Protein AF-0000000080303730 (afdb_homodimer)

Organism: Piscinibacter sakaiensis (NCBI:txid1547922)

Solvent-accessible surface area (backbone atoms only — not comparable to full-atom values): 15682 Å² total; per-residue (Å²): 135,82,79,74,78,81,82,79,74,80,76,79,75,76,76,70,64,60,59,59,53,52,52,54,51,50,54,57,54,54,52,64,71,67,44,76,65,57,70,67,55,46,52,45,51,52,55,54,58,67,40,64,78,76,51,72,63,52,58,63,70,64,50,48,56,51,47,53,50,26,28,59,61,44,78,75,43,74,42,80,46,74,56,97,90,33,57,25,34,44,31,35,33,36,34,85,88,67,53,56,33,42,39,30,25,34,27,60,80,58,36,33,36,32,42,35,30,76,46,49,61,65,51,36,49,59,60,45,60,50,72,73,75,76,132,134,82,80,75,78,83,81,78,75,81,77,79,75,77,78,70,62,61,62,59,53,51,51,54,52,50,54,57,53,54,51,62,71,68,44,75,65,56,69,67,55,47,53,44,51,50,56,55,57,69,41,66,79,75,51,73,62,51,60,64,71,62,50,47,56,52,46,54,51,27,29,58,61,44,78,74,43,75,42,80,46,74,56,96,90,34,56,26,34,44,30,36,33,36,32,85,89,68,52,57,32,41,39,32,25,34,27,59,81,58,38,33,38,34,42,35,29,76,44,50,61,66,52,37,46,58,62,46,60,47,74,72,77,77,133

Sequence (270 aa):
MAARPPARRPAHGGATPALALALAALLALAAALFGGRPAEARDRAAHERAWAGRGALRPLAELLAVLERALPGRMIEADLDEEDGRPVYEIDWLLPDGRKLEVTLDARSGAWLKLEGPRLETAFRGSAPGGGGRPMAARPPARRPAHGGATPALALALAALLALAAALFGGRPAEARDRAAHERAWAGRGALRPLAELLAVLERALPGRMIEADLDEEDGRPVYEIDWLLPDGRKLEVTLDARSGAWLKLEGPRLETAFRGSAPGGGGRP

InterPro domains:
  IPR025711 PepSY domain [PF03413] (60-114)

pLDDT: mean 75.77, std 21.57, range [25.34, 98.75]

Nearest PDB structures (foldseek):
  2gu3-assembly1_A  TM=8.174E-01  e=7.313E-03  Bacillus subtilis subsp. subtilis str. 168
  3nqz-assembly1_A  TM=6.038E-01  e=2.057E-01  Pseudoalteromonas sp. SM9913
  3nqy-assembly1_A  TM=5.918E-01  e=2.888E-01  Pseudoalteromonas sp. SM9913
  6xn0-assembly2_B  TM=6.143E-01  e=3.105E+00  Xanthomonas citri pv. citri str. 306
  2gu3-assembly1_A  TM=8.178E-01  e=7.055E-03  Bacillus subtilis subsp. subtilis str. 168

Secondary structure (DSSP, 8-state):
---PPP----------THHHHHHHHHHHHHHHHSS---HHHHHHHHHHHHHTTSSPPPPHHHHHHHHHHHSSSEEEEEEEEEETTEEEEEEEEE-TTS-EEEEEEETTT--EEEEESTTGGG-SSS--TT-----/---PPP----------THHHHHHHHHHHHHHHHSS---HHHHHHHHHHHHTTTSSPPPPHHHHHHHHHHHSSSEEEEEEEEEETTEEEEEEEEE-TTS-EEEEEEETTT--EEEEESTTGGGSSSS--TT-----

Radius of gyration: 39.59 Å; Cα contacts (8 Å, |Δi|>4): 352; chains: 2; bounding box: 55×170×116 Å

Structure (mmCIF, N/CA/C/O backbone):
data_AF-0000000080303730-model_v1
#
loop_
_entity.id
_entity.type
_entity.pdbx_description
1 polymer 'Putative membrane protein'
#
loop_
_atom_site.group_PDB
_atom_site.id
_atom_site.type_symbol
_atom_site.label_atom_id
_atom_site.label_alt_id
_atom_site.label_comp_id
_atom_site.label_asym_id
_atom_site.label_entity_id
_atom_site.label_seq_id
_atom_site.pdbx_PDB_ins_code
_atom_site.Cartn_x
_atom_site.Cartn_y
_atom_site.Cartn_z
_atom_site.occupancy
_atom_site.B_iso_or_equiv
_atom_site.auth_seq_id
_atom_site.auth_comp_id
_atom_site.auth_asym_id
_atom_site.auth_atom_id
_atom_site.pdbx_PDB_model_num
ATOM 1 N N . MET A 1 1 ? -23.375 -64.125 -88.875 1 39.97 1 MET A N 1
ATOM 2 C CA . MET A 1 1 ? -22.375 -63.25 -88.25 1 39.97 1 MET A CA 1
ATOM 3 C C . MET A 1 1 ? -22.938 -62.531 -87.062 1 39.97 1 MET A C 1
ATOM 5 O O . MET A 1 1 ? -23.922 -61.781 -87.125 1 39.97 1 MET A O 1
ATOM 9 N N . ALA A 1 2 ? -22.891 -63.188 -85.875 1 49.44 2 ALA A N 1
ATOM 10 C CA . ALA A 1 2 ? -23.562 -62.938 -84.625 1 49.44 2 ALA A CA 1
ATOM 11 C C . ALA A 1 2 ? -23.016 -61.688 -83.938 1 49.44 2 ALA A C 1
ATOM 13 O O . ALA A 1 2 ? -21.797 -61.5 -83.812 1 49.44 2 ALA A O 1
ATOM 14 N N . ALA A 1 3 ? -23.625 -60.531 -84.062 1 53.25 3 ALA A N 1
ATOM 15 C CA . ALA A 1 3 ? -23.297 -59.188 -83.625 1 53.25 3 ALA A CA 1
ATOM 16 C C . ALA A 1 3 ? -23.078 -59.188 -82.125 1 53.25 3 ALA A C 1
ATOM 18 O O . ALA A 1 3 ? -23.891 -59.719 -81.375 1 53.25 3 ALA A O 1
ATOM 19 N N . ARG A 1 4 ? -21.781 -59.25 -81.688 1 56.16 4 ARG A N 1
ATOM 20 C CA . ARG A 1 4 ? -21.406 -59.312 -80.312 1 56.16 4 ARG A CA 1
ATOM 21 C C . ARG A 1 4 ? -21.906 -58.094 -79.5 1 56.16 4 ARG A C 1
ATOM 23 O O . ARG A 1 4 ? -21.812 -56.969 -80 1 56.16 4 ARG A O 1
ATOM 30 N N . PRO A 1 5 ? -22.75 -58.219 -78.438 1 58.09 5 PRO A N 1
ATOM 31 C CA . PRO A 1 5 ? -23.406 -57.094 -77.75 1 58.09 5 PRO A CA 1
ATOM 32 C C . PRO A 1 5 ? -22.406 -56.156 -77.125 1 58.09 5 PRO A C 1
ATOM 34 O O . PRO A 1 5 ? -21.297 -56.562 -76.75 1 58.09 5 PRO A O 1
ATOM 37 N N . PRO A 1 6 ? -22.469 -54.844 -77.312 1 53.94 6 PRO A N 1
ATOM 38 C CA . PRO A 1 6 ? -21.484 -53.875 -76.812 1 53.94 6 PRO A CA 1
ATOM 39 C C . PRO A 1 6 ? -21.344 -53.875 -75.312 1 53.94 6 PRO A C 1
ATOM 41 O O . PRO A 1 6 ? -22.281 -54.25 -74.562 1 53.94 6 PRO A O 1
ATOM 44 N N . ALA A 1 7 ? -20.141 -53.969 -74.75 1 52.56 7 ALA A N 1
ATOM 45 C CA . ALA A 1 7 ? -19.688 -54.062 -73.312 1 52.56 7 ALA A CA 1
ATOM 46 C C . ALA A 1 7 ? -20.094 -52.812 -72.562 1 52.56 7 ALA A C 1
ATOM 48 O O . ALA A 1 7 ? -19.969 -51.688 -73.062 1 52.56 7 ALA A O 1
ATOM 49 N N . ARG A 1 8 ? -21.094 -52.906 -71.688 1 48.34 8 ARG A N 1
ATOM 50 C CA . ARG A 1 8 ? -21.672 -51.844 -70.875 1 48.34 8 ARG A CA 1
ATOM 51 C C . ARG A 1 8 ? -20.609 -51.219 -70 1 48.34 8 ARG A C 1
ATOM 53 O O . ARG A 1 8 ? -19.797 -51.906 -69.375 1 48.34 8 ARG A O 1
ATOM 60 N N . ARG A 1 9 ? -20.188 -50.031 -70.312 1 50.12 9 ARG A N 1
ATOM 61 C CA . ARG A 1 9 ? -19.156 -49.281 -69.625 1 50.12 9 ARG A CA 1
ATOM 62 C C . ARG A 1 9 ? -19.547 -49.094 -68.125 1 50.12 9 ARG A C 1
ATOM 64 O O . ARG A 1 9 ? -20.688 -48.75 -67.812 1 50.12 9 ARG A O 1
ATOM 71 N N . PRO A 1 10 ? -18.719 -49.625 -67.188 1 50.03 10 PRO A N 1
ATOM 72 C CA . PRO A 1 10 ? -19.047 -49.5 -65.812 1 50.03 10 PRO A CA 1
ATOM 73 C C . PRO A 1 10 ? -19.188 -48.062 -65.312 1 50.03 10 PRO A C 1
ATOM 75 O O . PRO A 1 10 ? -18.609 -47.156 -65.938 1 50.03 10 PRO A O 1
ATOM 78 N N . ALA A 1 11 ? -20.375 -47.656 -64.812 1 46.53 11 ALA A N 1
ATOM 79 C CA . ALA A 1 11 ? -20.766 -46.375 -64.25 1 46.53 11 ALA A CA 1
ATOM 80 C C . ALA A 1 11 ? -19.859 -45.969 -63.094 1 46.53 11 ALA A C 1
ATOM 82 O O . ALA A 1 11 ? -19.516 -46.781 -62.25 1 46.53 11 ALA A O 1
ATOM 83 N N . HIS A 1 12 ? -18.906 -45.125 -63.375 1 46.91 12 HIS A N 1
ATOM 84 C CA . HIS A 1 12 ? -18.016 -44.531 -62.375 1 46.91 12 HIS A CA 1
ATOM 85 C C . HIS A 1 12 ? -18.797 -43.969 -61.219 1 46.91 12 HIS A C 1
ATOM 87 O O . HIS A 1 12 ? -19.812 -43.281 -61.406 1 46.91 12 HIS A O 1
ATOM 93 N N . GLY A 1 13 ? -18.953 -44.656 -60.094 1 39.41 13 GLY A N 1
ATOM 94 C CA . GLY A 1 13 ? -19.578 -44.281 -58.844 1 39.41 13 GLY A CA 1
ATOM 95 C C . GLY A 1 13 ? -19.078 -42.938 -58.312 1 39.41 13 GLY A C 1
ATOM 96 O O . GLY A 1 13 ? -17.906 -42.594 -58.5 1 39.41 13 GLY A O 1
ATOM 97 N N . GLY A 1 14 ? -19.875 -41.938 -58.406 1 42.66 14 GLY A N 1
ATOM 98 C CA . GLY A 1 14 ? -19.688 -40.594 -57.906 1 42.66 14 GLY A CA 1
ATOM 99 C C . GLY A 1 14 ? -19.219 -40.531 -56.469 1 42.66 14 GLY A C 1
ATOM 100 O O . GLY A 1 14 ? -19.719 -41.281 -55.625 1 42.66 14 GLY A O 1
ATOM 101 N N . ALA A 1 15 ? -17.875 -40.469 -56.281 1 52.56 15 ALA A N 1
ATOM 102 C CA . ALA A 1 15 ? -17.25 -40.281 -55 1 52.56 15 ALA A CA 1
ATOM 103 C C . ALA A 1 15 ? -18.016 -39.25 -54.156 1 52.56 15 ALA A C 1
ATOM 105 O O . ALA A 1 15 ? -18.5 -38.281 -54.688 1 52.56 15 ALA A O 1
ATOM 106 N N . THR A 1 16 ? -18.703 -39.688 -53.031 1 5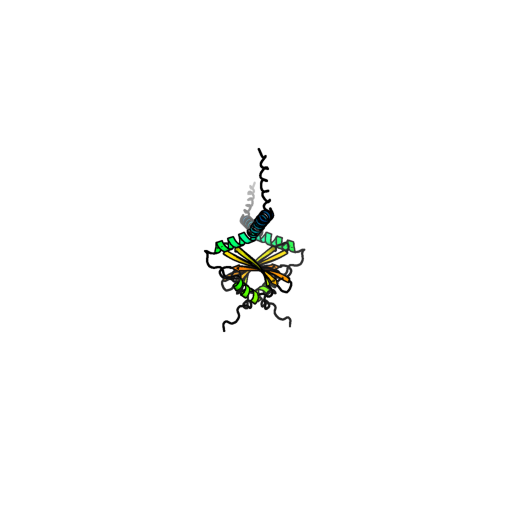5.88 16 THR A N 1
ATOM 107 C CA . THR A 1 16 ? -19.5 -38.938 -52.062 1 55.88 16 THR A CA 1
ATOM 108 C C . THR A 1 16 ? -18.734 -37.719 -51.531 1 55.88 16 THR A C 1
ATOM 110 O O . THR A 1 16 ? -17.578 -37.844 -51.094 1 55.88 16 THR A O 1
ATOM 113 N N . PRO A 1 17 ? -19.047 -36.531 -52.062 1 64.69 17 PRO A N 1
ATOM 114 C CA . PRO A 1 17 ? -18.516 -35.25 -51.625 1 64.69 17 PRO A CA 1
ATOM 115 C C . PRO A 1 17 ? -18.594 -35.062 -50.094 1 64.69 17 PRO A C 1
ATOM 117 O O . PRO A 1 17 ? -18.094 -34.094 -49.562 1 64.69 17 PRO A O 1
ATOM 120 N N . ALA A 1 18 ? -19.078 -36.156 -49.469 1 64.88 18 ALA A N 1
ATOM 121 C CA . ALA A 1 18 ? -19.266 -35.969 -48.031 1 64.88 18 ALA A CA 1
ATOM 122 C C . ALA A 1 18 ? -17.922 -35.969 -47.281 1 64.88 18 ALA A C 1
ATOM 124 O O . ALA A 1 18 ? -17.734 -35.219 -46.312 1 64.88 18 ALA A O 1
ATOM 125 N N . LEU A 1 19 ? -16.969 -36.719 -47.906 1 62.56 19 LEU A N 1
ATOM 126 C CA . LEU A 1 19 ? -15.68 -36.781 -47.219 1 62.56 19 LEU A CA 1
ATOM 127 C C . LEU A 1 19 ? -14.906 -35.469 -47.406 1 62.56 19 LEU A C 1
ATOM 129 O O . LEU A 1 19 ? -14.234 -35 -46.469 1 62.56 19 LEU A O 1
ATOM 133 N N . ALA A 1 20 ? -15.156 -34.812 -48.625 1 63.47 20 ALA A N 1
ATOM 134 C CA . ALA A 1 20 ? -14.461 -33.562 -48.844 1 63.47 20 ALA A CA 1
ATOM 135 C C . ALA A 1 20 ? -15.023 -32.438 -47.969 1 63.47 20 ALA A C 1
ATOM 137 O O . ALA A 1 20 ? -14.273 -31.609 -47.469 1 63.47 20 ALA A O 1
ATOM 138 N N . LEU A 1 21 ? -16.312 -32.531 -47.625 1 62.44 21 LEU A N 1
ATOM 139 C CA . LEU A 1 21 ? -16.938 -31.516 -46.781 1 62.44 21 LEU A CA 1
ATOM 140 C C . LEU A 1 21 ? -16.547 -31.719 -45.312 1 62.44 21 LEU A C 1
ATOM 142 O O . LEU A 1 21 ? -16.359 -30.75 -44.562 1 62.44 21 LEU A O 1
ATOM 146 N N . ALA A 1 22 ? -16.297 -33.031 -45 1 64 22 ALA A N 1
ATOM 147 C CA . ALA A 1 22 ? -15.891 -33.312 -43.625 1 64 22 ALA A CA 1
ATOM 148 C C . ALA A 1 22 ? -14.445 -32.875 -43.375 1 64 22 ALA A C 1
ATOM 150 O O . ALA A 1 22 ? -14.125 -32.344 -42.312 1 64 22 ALA A O 1
ATOM 151 N N . LEU A 1 23 ? -13.617 -32.969 -44.438 1 62.72 23 LEU A N 1
ATOM 152 C CA . LEU A 1 23 ? -12.219 -32.562 -44.312 1 62.72 23 LEU A CA 1
ATOM 153 C C . LEU A 1 23 ? -12.078 -31.047 -44.281 1 62.72 23 LEU A C 1
ATOM 155 O O . LEU A 1 23 ? -11.258 -30.5 -43.531 1 62.72 23 LEU A O 1
ATOM 159 N N . ALA A 1 24 ? -12.953 -30.344 -45.031 1 62.47 24 ALA A N 1
ATOM 160 C CA . ALA A 1 24 ? -12.922 -28.891 -45 1 62.47 24 ALA A CA 1
ATOM 161 C C . ALA A 1 24 ? -13.422 -28.344 -43.688 1 62.47 24 ALA A C 1
ATOM 163 O O . ALA A 1 24 ? -12.914 -27.328 -43.188 1 62.47 24 ALA A O 1
ATOM 164 N N . ALA A 1 25 ? -14.336 -29.047 -43.031 1 63.69 25 ALA A N 1
ATOM 165 C CA . ALA A 1 25 ? -14.852 -28.625 -41.719 1 63.69 25 ALA A CA 1
ATOM 166 C C . ALA A 1 25 ? -13.828 -28.859 -40.625 1 63.69 25 ALA A C 1
ATOM 168 O O . ALA A 1 25 ? -13.719 -28.062 -39.688 1 63.69 25 ALA A O 1
ATOM 169 N N . LEU A 1 26 ? -13.008 -29.875 -40.781 1 62.12 26 LEU A N 1
ATOM 170 C CA . LEU A 1 26 ? -11.969 -30.156 -39.812 1 62.12 26 LEU A CA 1
ATOM 171 C C . LEU A 1 26 ? -10.836 -29.141 -39.906 1 62.12 26 LEU A C 1
ATOM 173 O O . LEU A 1 26 ? -10.273 -28.719 -38.875 1 62.12 26 LEU A O 1
ATOM 177 N N . LEU A 1 27 ? -10.555 -28.656 -41.125 1 59.38 27 LEU A N 1
ATOM 178 C CA . LEU A 1 27 ? -9.508 -27.641 -41.281 1 59.38 27 LEU A CA 1
ATOM 179 C C . LEU A 1 27 ? -9.969 -26.297 -40.75 1 59.38 27 LEU A C 1
ATOM 181 O O . LEU A 1 27 ? -9.172 -25.531 -40.188 1 59.38 27 LEU A O 1
ATOM 185 N N . ALA A 1 28 ? -11.234 -26 -40.844 1 59.03 28 ALA A N 1
ATOM 186 C CA . ALA A 1 28 ? -11.75 -24.75 -40.312 1 59.03 28 ALA A CA 1
ATOM 187 C C . ALA A 1 28 ? -11.789 -24.766 -38.781 1 59.03 28 ALA A C 1
ATOM 189 O O . ALA A 1 28 ? -11.547 -23.75 -38.125 1 59.03 28 ALA A O 1
ATOM 190 N N . LEU A 1 29 ? -11.992 -25.891 -38.125 1 57.94 29 LEU A N 1
ATOM 191 C CA . LEU A 1 29 ? -11.992 -26 -36.656 1 57.94 29 LEU A CA 1
ATOM 192 C C . LEU A 1 29 ? -10.57 -25.938 -36.125 1 57.94 29 LEU A C 1
ATOM 194 O O . LEU A 1 29 ? -10.336 -25.375 -35.062 1 57.94 29 LEU A O 1
ATOM 198 N N . ALA A 1 30 ? -9.578 -26.516 -36.812 1 54.75 30 ALA A N 1
ATOM 199 C CA . ALA A 1 30 ? -8.188 -26.453 -36.344 1 54.75 30 ALA A CA 1
ATOM 200 C C . ALA A 1 30 ? -7.664 -25.016 -36.438 1 54.75 30 ALA A C 1
ATOM 202 O O . ALA A 1 30 ? -6.859 -24.609 -35.594 1 54.75 30 ALA A O 1
ATOM 203 N N . ALA A 1 31 ? -8.086 -24.188 -37.312 1 53.09 31 ALA A N 1
ATOM 204 C CA . ALA A 1 31 ? -7.66 -22.797 -37.406 1 53.09 31 ALA A CA 1
ATOM 205 C C . ALA A 1 31 ? -8.227 -21.969 -36.25 1 53.09 31 ALA A C 1
ATOM 207 O O . ALA A 1 31 ? -7.602 -21.016 -35.781 1 53.09 31 ALA A O 1
ATOM 208 N N . ALA A 1 32 ? -9.414 -22.203 -35.781 1 51.22 32 ALA A N 1
ATOM 209 C CA . ALA A 1 32 ? -10 -21.5 -34.625 1 51.22 32 ALA A CA 1
ATOM 210 C C . ALA A 1 32 ? -9.266 -21.828 -33.344 1 51.22 32 ALA A C 1
ATOM 212 O O . ALA A 1 32 ? -9.18 -21 -32.438 1 51.22 32 ALA A O 1
ATOM 213 N N . LEU A 1 33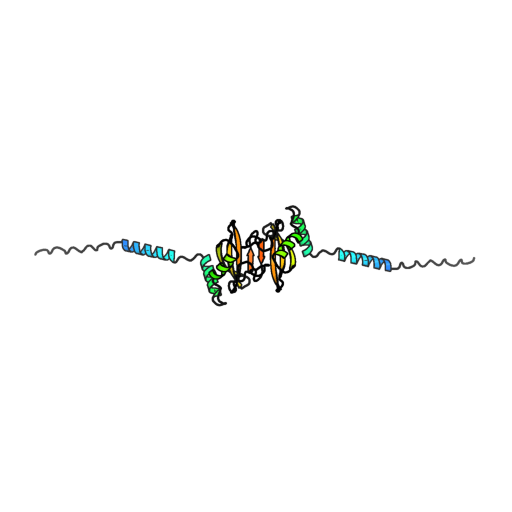 ? -8.734 -23 -33.156 1 52.22 33 LEU A N 1
ATOM 214 C CA . LEU A 1 33 ? -7.969 -23.406 -31.969 1 52.22 33 LEU A CA 1
ATOM 215 C C . LEU A 1 33 ? -6.559 -22.828 -32 1 52.22 33 LEU A C 1
ATOM 217 O O . LEU A 1 33 ? -5.953 -22.578 -30.969 1 52.22 33 LEU A O 1
ATOM 221 N N . PHE A 1 34 ? -5.945 -22.797 -33.094 1 50.41 34 PHE A N 1
ATOM 222 C CA . PHE A 1 34 ? -4.676 -22.109 -33.25 1 50.41 34 PHE A CA 1
ATOM 223 C C . PHE A 1 34 ? -4.891 -20.609 -33.375 1 50.41 34 PHE A C 1
ATOM 225 O O . PHE A 1 34 ? -3.977 -19.859 -33.75 1 50.41 34 PHE A O 1
ATOM 232 N N . GLY A 1 35 ? -6.102 -20.125 -33.344 1 49.62 35 GLY A N 1
ATOM 233 C CA . GLY A 1 35 ? -6.32 -18.688 -33.312 1 49.62 35 GLY A CA 1
ATOM 234 C C . GLY A 1 35 ? -5.504 -17.984 -32.25 1 49.62 35 GLY A C 1
ATOM 235 O O . GLY A 1 35 ? -5.121 -18.594 -31.25 1 49.62 35 GLY A O 1
ATOM 236 N N . GLY A 1 36 ? -4.883 -16.797 -32.531 1 52.53 36 GLY A N 1
ATOM 237 C CA . GLY A 1 36 ? -4.012 -15.891 -31.797 1 52.53 36 GLY A CA 1
ATOM 238 C C . GLY A 1 36 ? -4.43 -15.68 -30.359 1 52.53 36 GLY A C 1
ATOM 239 O O . GLY A 1 36 ? -5.578 -15.312 -30.094 1 52.53 36 GLY A O 1
ATOM 240 N N . ARG A 1 37 ? -3.871 -16.453 -29.406 1 56.78 37 ARG A N 1
ATOM 241 C CA . ARG A 1 37 ? -4.059 -16.016 -28.031 1 56.78 37 ARG A CA 1
ATOM 242 C C . ARG A 1 37 ? -4.312 -14.516 -27.953 1 56.78 37 ARG A C 1
ATOM 244 O O . ARG A 1 37 ? -3.707 -13.742 -28.703 1 56.78 37 ARG A O 1
ATOM 251 N N . PRO A 1 38 ? -5.352 -14.086 -27.219 1 62.09 38 PRO A N 1
ATOM 252 C CA . PRO A 1 38 ? -5.547 -12.633 -27.141 1 62.09 38 PRO A CA 1
ATOM 253 C C . PRO A 1 38 ? -4.262 -11.875 -26.828 1 62.09 38 PRO A C 1
ATOM 255 O O . PRO A 1 38 ? -3.371 -12.414 -26.172 1 62.09 38 PRO A O 1
ATOM 258 N N . ALA A 1 39 ? -3.98 -10.758 -27.547 1 62.28 39 ALA A N 1
ATOM 259 C CA . ALA A 1 39 ? -2.818 -9.875 -27.453 1 62.28 39 ALA A CA 1
ATOM 260 C C . ALA A 1 39 ? -2.381 -9.727 -26 1 62.28 39 ALA A C 1
ATOM 262 O O . ALA A 1 39 ? -1.184 -9.719 -25.703 1 62.28 39 ALA A O 1
ATOM 263 N N . GLU A 1 40 ? -3.379 -9.766 -25.125 1 63.75 40 GLU A N 1
ATOM 264 C CA . GLU A 1 40 ? -3.078 -9.625 -23.703 1 63.75 40 GLU A CA 1
ATOM 265 C C . GLU A 1 40 ? -2.357 -10.859 -23.172 1 63.75 40 GLU A C 1
ATOM 267 O O . GLU A 1 40 ? -1.424 -10.742 -22.375 1 63.75 40 GLU A O 1
ATOM 272 N N . ALA A 1 41 ? -2.77 -11.992 -23.562 1 63.66 41 ALA A N 1
ATOM 273 C CA . ALA A 1 41 ? -2.15 -13.242 -23.141 1 63.66 41 ALA A CA 1
ATOM 274 C C . ALA A 1 41 ? -0.748 -13.391 -23.719 1 63.66 41 ALA A C 1
ATOM 276 O O . ALA A 1 41 ? 0.171 -13.844 -23.031 1 63.66 41 ALA A O 1
ATOM 277 N N . ARG A 1 42 ? -0.612 -13 -24.984 1 61.88 42 ARG A N 1
ATOM 278 C CA . ARG A 1 42 ? 0.705 -13.055 -25.609 1 61.88 42 ARG A CA 1
ATOM 279 C C . ARG A 1 42 ? 1.678 -12.102 -24.922 1 61.88 42 ARG A C 1
ATOM 281 O O . ARG A 1 42 ? 2.848 -12.438 -24.734 1 61.88 42 ARG A O 1
ATOM 288 N N . ASP A 1 43 ? 1.165 -10.93 -24.688 1 63.44 43 ASP A N 1
ATOM 289 C CA . ASP A 1 43 ? 2.014 -9.961 -24 1 63.44 43 ASP A CA 1
ATOM 290 C C . ASP A 1 43 ? 2.412 -10.453 -22.609 1 63.44 43 ASP A C 1
ATOM 292 O O . ASP A 1 43 ? 3.553 -10.273 -22.188 1 63.44 43 ASP A O 1
ATOM 296 N N . ARG A 1 44 ? 1.466 -11.203 -22.078 1 64.62 44 ARG A N 1
ATOM 297 C CA . ARG A 1 44 ? 1.752 -11.789 -20.766 1 64.62 44 ARG A CA 1
ATOM 298 C C . ARG A 1 44 ? 2.816 -12.875 -20.875 1 64.62 44 ARG A C 1
ATOM 300 O O . ARG A 1 44 ? 3.754 -12.914 -20.062 1 64.62 44 ARG A O 1
ATOM 307 N N . ALA A 1 45 ? 2.664 -13.742 -21.812 1 62.22 45 ALA A N 1
ATOM 308 C CA . ALA A 1 45 ? 3.619 -14.828 -22.016 1 62.22 45 ALA A CA 1
ATOM 309 C C . ALA A 1 45 ? 4.996 -14.289 -22.375 1 62.22 45 ALA A C 1
ATOM 311 O O . ALA A 1 45 ? 6.016 -14.789 -21.891 1 62.22 45 ALA A O 1
ATOM 312 N N . ALA A 1 46 ? 4.988 -13.344 -23.297 1 62.47 46 ALA A N 1
ATOM 313 C CA . ALA A 1 46 ? 6.258 -12.742 -23.688 1 62.47 46 ALA A CA 1
ATOM 314 C C . ALA A 1 46 ? 6.957 -12.094 -22.5 1 62.47 46 ALA A C 1
ATOM 316 O O . ALA A 1 46 ? 8.18 -12.195 -22.359 1 62.47 46 ALA A O 1
ATOM 317 N N . HIS A 1 47 ? 6.258 -11.383 -21.734 1 63.97 47 HIS A N 1
ATOM 318 C CA . HIS A 1 47 ? 6.824 -10.758 -20.531 1 63.97 47 HIS A CA 1
ATOM 319 C C . HIS A 1 47 ? 7.383 -11.805 -19.578 1 63.97 47 HIS A C 1
ATOM 321 O O . HIS A 1 47 ? 8.453 -11.617 -19 1 63.97 47 HIS A O 1
ATOM 327 N N . GLU A 1 48 ? 6.664 -12.898 -19.484 1 63.59 48 GLU A N 1
ATOM 328 C CA . GLU A 1 48 ? 7.125 -13.977 -18.609 1 63.59 48 GLU A CA 1
ATOM 329 C C . GLU A 1 48 ? 8.438 -14.562 -19.109 1 63.59 48 GLU A C 1
ATOM 331 O O . GLU A 1 48 ? 9.336 -14.852 -18.312 1 63.59 48 GLU A O 1
ATOM 336 N N . ARG A 1 49 ? 8.539 -14.742 -20.391 1 61.88 49 ARG A N 1
ATOM 337 C CA . ARG A 1 49 ? 9.758 -15.305 -20.984 1 61.88 49 ARG A CA 1
ATOM 338 C C . ARG A 1 49 ? 10.938 -14.352 -20.812 1 61.88 49 ARG A C 1
ATOM 340 O O . ARG A 1 49 ? 12.078 -14.789 -20.641 1 61.88 49 ARG A O 1
ATOM 347 N N . ALA A 1 50 ? 10.688 -13.086 -20.797 1 63.22 50 ALA A N 1
ATOM 348 C CA . ALA A 1 50 ? 11.758 -12.094 -20.719 1 63.22 50 ALA A CA 1
ATOM 349 C C . ALA A 1 50 ? 12.461 -12.141 -19.375 1 63.22 50 ALA A C 1
ATOM 351 O O . ALA A 1 50 ? 13.625 -11.766 -19.25 1 63.22 50 ALA A O 1
ATOM 352 N N . TRP A 1 51 ? 11.812 -12.664 -18.375 1 67.44 51 TRP A N 1
ATOM 353 C CA . TRP A 1 51 ? 12.422 -12.711 -17.062 1 67.44 51 TRP A CA 1
ATOM 354 C C . TRP A 1 51 ? 13.133 -14.039 -16.828 1 67.44 51 TRP A C 1
ATOM 356 O O . TRP A 1 51 ? 13.883 -14.195 -15.867 1 67.44 51 TRP A O 1
ATOM 366 N N . ALA A 1 52 ? 13 -14.992 -17.656 1 59.09 52 ALA A N 1
ATOM 367 C CA . ALA A 1 52 ? 13.648 -16.297 -17.531 1 59.09 52 ALA A CA 1
ATOM 368 C C . ALA A 1 52 ? 15.148 -16.141 -17.297 1 59.09 52 ALA A C 1
ATOM 370 O O . ALA A 1 52 ? 15.758 -16.906 -16.562 1 59.09 52 ALA A O 1
ATOM 371 N N . GLY A 1 53 ? 15.797 -15.133 -17.797 1 59.09 53 GLY A N 1
ATOM 372 C CA . GLY A 1 53 ? 17.234 -15.008 -17.641 1 59.09 53 GLY A CA 1
ATOM 373 C C . GLY A 1 53 ? 17.641 -14.273 -16.375 1 59.09 53 GLY A C 1
ATOM 374 O O . GLY A 1 53 ? 18.797 -14.297 -15.977 1 59.09 53 GLY A O 1
ATOM 375 N N . ARG A 1 54 ? 16.891 -13.531 -15.758 1 64.62 54 ARG A N 1
ATOM 376 C CA . ARG A 1 54 ? 17.281 -12.594 -14.703 1 64.62 54 ARG A CA 1
ATOM 377 C C . ARG A 1 54 ? 16.969 -13.156 -13.328 1 64.62 54 ARG A C 1
ATOM 379 O O . ARG A 1 54 ? 16.875 -12.406 -12.352 1 64.62 54 ARG A O 1
ATOM 386 N N . GLY A 1 55 ? 17.141 -14.32 -13.125 1 71.19 55 GLY A N 1
ATOM 387 C CA . GLY A 1 55 ? 16.844 -15 -11.867 1 71.19 55 GLY A CA 1
ATOM 388 C C . GLY A 1 55 ? 15.422 -15.508 -11.781 1 71.19 55 GLY A C 1
ATOM 389 O O . GLY A 1 55 ? 14.523 -14.969 -12.438 1 71.19 55 GLY A O 1
ATOM 390 N N . ALA A 1 56 ? 15.43 -16.531 -11.148 1 84.44 56 ALA A N 1
ATOM 391 C CA . ALA A 1 56 ? 14.18 -17.281 -11.133 1 84.44 56 ALA A CA 1
ATOM 392 C C . ALA A 1 56 ? 13.094 -16.516 -10.383 1 84.44 56 ALA A C 1
ATOM 394 O O . ALA A 1 56 ? 13.344 -15.945 -9.32 1 84.44 56 ALA A O 1
ATOM 395 N N . LEU A 1 57 ? 12.023 -16.234 -11.055 1 93.06 57 LEU A N 1
ATOM 396 C CA . LEU A 1 57 ? 10.828 -15.688 -10.422 1 93.06 57 LEU A CA 1
ATOM 397 C C . LEU A 1 57 ? 10.227 -16.688 -9.438 1 93.06 57 LEU A C 1
ATOM 399 O O . LEU A 1 57 ? 10.219 -17.891 -9.695 1 93.06 57 LEU A O 1
ATOM 403 N N . ARG A 1 58 ? 9.797 -16.125 -8.266 1 93.81 58 ARG A N 1
ATOM 404 C CA . ARG A 1 58 ? 9.039 -16.984 -7.359 1 93.81 58 ARG A CA 1
ATOM 405 C C . ARG A 1 58 ? 7.688 -17.359 -7.957 1 93.81 58 ARG A C 1
ATOM 407 O O . ARG A 1 58 ? 7.02 -16.516 -8.57 1 93.81 58 ARG A O 1
ATOM 414 N N . PRO A 1 59 ? 7.375 -18.656 -7.785 1 93 59 PRO A N 1
ATOM 415 C CA . PRO A 1 59 ? 6.043 -19.047 -8.258 1 93 59 PRO A CA 1
ATOM 416 C C . PRO A 1 59 ? 4.922 -18.281 -7.566 1 93 59 PRO A C 1
ATOM 418 O O . PRO A 1 59 ? 4.945 -18.125 -6.344 1 93 59 PRO A O 1
ATOM 421 N N . LEU A 1 60 ? 4.027 -17.828 -8.344 1 94.62 60 LEU A N 1
ATOM 422 C CA . LEU A 1 60 ? 2.906 -17.062 -7.812 1 94.62 60 LEU A CA 1
ATOM 423 C C . LEU A 1 60 ? 2.197 -17.844 -6.707 1 94.62 60 LEU A C 1
ATOM 425 O O . LEU A 1 60 ? 1.781 -17.25 -5.703 1 94.62 60 LEU A O 1
ATOM 429 N N . ALA A 1 61 ? 2.033 -19.172 -6.859 1 93.88 61 ALA A N 1
ATOM 430 C CA . ALA A 1 61 ? 1.338 -20 -5.887 1 93.88 61 ALA A CA 1
ATOM 431 C C . ALA A 1 61 ? 1.968 -19.875 -4.504 1 93.88 61 ALA A C 1
ATOM 433 O O . ALA A 1 61 ? 1.261 -19.844 -3.492 1 93.88 61 ALA A O 1
ATOM 434 N N . GLU A 1 62 ? 3.254 -19.766 -4.434 1 93.5 62 GLU A N 1
ATOM 435 C CA . GLU A 1 62 ? 3.963 -19.609 -3.168 1 93.5 62 GLU A CA 1
ATOM 436 C C . GLU A 1 62 ? 3.65 -18.266 -2.527 1 93.5 62 GLU A C 1
ATOM 438 O O . GLU A 1 62 ? 3.451 -18.172 -1.313 1 93.5 62 GLU A O 1
ATOM 443 N N . LEU A 1 63 ? 3.615 -17.312 -3.332 1 94.5 63 LEU A N 1
ATOM 444 C CA . LEU A 1 63 ? 3.383 -15.969 -2.83 1 94.5 63 LEU A CA 1
ATOM 445 C C . LEU A 1 63 ? 1.931 -15.789 -2.398 1 94.5 63 LEU A C 1
ATOM 447 O O . LEU A 1 63 ? 1.648 -15.078 -1.436 1 94.5 63 LEU A O 1
ATOM 451 N N . LEU A 1 64 ? 1.045 -16.422 -3.092 1 94.5 64 LEU A N 1
ATOM 452 C CA . LEU A 1 64 ? -0.373 -16.359 -2.756 1 94.5 64 LEU A CA 1
ATOM 453 C C . LEU A 1 64 ? -0.633 -16.984 -1.388 1 94.5 64 LEU A C 1
ATOM 455 O O . LEU A 1 64 ? -1.486 -16.5 -0.636 1 94.5 64 LEU A O 1
ATOM 459 N N . ALA A 1 65 ? 0.099 -18.047 -1.105 1 91.81 65 ALA A N 1
ATOM 460 C CA . ALA A 1 65 ? -0.052 -18.688 0.203 1 91.81 65 ALA A CA 1
ATOM 461 C C . ALA A 1 65 ? 0.289 -17.703 1.325 1 91.81 65 ALA A C 1
ATOM 463 O O . ALA A 1 65 ? -0.383 -17.688 2.359 1 91.81 65 ALA A O 1
ATOM 464 N N . VAL A 1 66 ? 1.229 -16.922 1.105 1 88.5 66 VAL A N 1
ATOM 465 C CA . VAL A 1 66 ? 1.645 -15.922 2.088 1 88.5 66 VAL A CA 1
ATOM 466 C C . VAL A 1 66 ? 0.574 -14.836 2.213 1 88.5 66 VAL A C 1
ATOM 468 O O . VAL A 1 66 ? 0.215 -14.438 3.322 1 88.5 66 VAL A O 1
ATOM 471 N N . LEU A 1 67 ? 0.037 -14.367 1.108 1 92.31 67 LEU A N 1
ATOM 472 C CA . LEU A 1 67 ? -1.019 -13.359 1.084 1 92.31 67 LEU A CA 1
ATOM 473 C C . LEU A 1 67 ? -2.258 -13.852 1.824 1 92.31 67 LEU A C 1
ATOM 475 O O . LEU A 1 67 ? -2.855 -13.109 2.605 1 92.31 67 LEU A O 1
ATOM 479 N N . GLU A 1 68 ? -2.568 -15.102 1.592 1 93.06 68 GLU A N 1
ATOM 480 C CA . GLU A 1 68 ? -3.781 -15.672 2.166 1 93.06 68 GLU A CA 1
ATOM 481 C C . GLU A 1 68 ? -3.693 -15.742 3.688 1 93.06 68 GLU A C 1
ATOM 483 O O . GLU A 1 68 ? -4.711 -15.68 4.379 1 93.06 68 GLU A O 1
ATOM 488 N N . ARG A 1 69 ? -2.512 -15.773 4.16 1 90.81 69 ARG A N 1
ATOM 489 C CA . ARG A 1 69 ? -2.336 -15.805 5.609 1 90.81 69 ARG A CA 1
ATOM 490 C C . ARG A 1 69 ? -2.527 -14.414 6.211 1 90.81 69 ARG A C 1
ATOM 492 O O . ARG A 1 69 ? -2.959 -14.281 7.359 1 90.81 69 ARG A O 1
ATOM 499 N N . ALA A 1 70 ? -2.27 -13.469 5.438 1 90.62 70 ALA A N 1
ATOM 500 C CA . ALA A 1 70 ? -2.283 -12.102 5.953 1 90.62 70 ALA A CA 1
ATOM 501 C C . ALA A 1 70 ? -3.621 -11.422 5.672 1 90.62 70 ALA A C 1
ATOM 503 O O . ALA A 1 70 ? -4.078 -10.586 6.453 1 90.62 70 ALA A O 1
ATOM 504 N N . LEU A 1 71 ? -4.18 -11.734 4.578 1 94 71 LEU A N 1
ATOM 505 C CA . LEU A 1 71 ? -5.395 -11.086 4.102 1 94 71 LEU A CA 1
ATOM 506 C C . LEU A 1 71 ? -6.516 -12.109 3.91 1 94 71 LEU A C 1
ATOM 508 O O . LEU A 1 71 ? -6.328 -13.117 3.229 1 94 71 LEU A O 1
ATOM 512 N N . PRO A 1 72 ? -7.633 -11.828 4.5 1 95.19 72 PRO A N 1
ATOM 513 C CA . PRO A 1 72 ? -8.781 -12.664 4.133 1 95.19 72 PRO A CA 1
ATOM 514 C C . PRO A 1 72 ? -9.227 -12.445 2.689 1 95.19 72 PRO A C 1
ATOM 516 O O . PRO A 1 72 ? -8.836 -11.461 2.059 1 95.19 72 PRO A O 1
ATOM 519 N N . GLY A 1 73 ? -9.953 -13.367 2.191 1 96.81 73 GLY A N 1
ATOM 520 C CA . GLY A 1 73 ? -10.469 -13.18 0.843 1 96.81 73 GLY A CA 1
ATOM 521 C C . GLY A 1 73 ? -9.758 -14.031 -0.19 1 96.81 73 GLY A C 1
ATOM 522 O O . GLY A 1 73 ? -9.359 -15.164 0.096 1 96.81 73 GLY A O 1
ATOM 523 N N . ARG A 1 74 ? -9.695 -13.422 -1.465 1 96.75 74 ARG A N 1
ATOM 524 C CA . ARG A 1 74 ? -9.18 -14.266 -2.539 1 96.75 74 ARG A CA 1
ATOM 525 C C . ARG A 1 74 ? -8.586 -13.414 -3.662 1 96.75 74 ARG A C 1
ATOM 527 O O . ARG A 1 74 ? -8.922 -12.242 -3.801 1 96.75 74 ARG A O 1
ATOM 534 N N . MET A 1 75 ? -7.688 -14.094 -4.379 1 97.88 75 MET A N 1
ATOM 535 C CA . MET A 1 75 ? -7.145 -13.477 -5.582 1 97.88 75 MET A CA 1
ATOM 536 C C . MET A 1 75 ? -8.188 -13.453 -6.699 1 97.88 75 MET A C 1
ATOM 538 O O . MET A 1 75 ? -8.797 -14.477 -7 1 97.88 75 MET A O 1
ATOM 542 N N . ILE A 1 76 ? -8.32 -12.297 -7.328 1 98 76 ILE A N 1
ATOM 543 C CA . ILE A 1 76 ? -9.203 -12.195 -8.484 1 98 76 ILE A CA 1
ATOM 544 C C . ILE A 1 76 ? -8.375 -12.242 -9.766 1 98 76 ILE A C 1
ATOM 546 O O . ILE A 1 76 ? -8.805 -12.82 -10.766 1 98 76 ILE A O 1
ATOM 550 N N . GLU A 1 77 ? -7.305 -11.633 -9.711 1 97.31 77 GLU A N 1
ATOM 551 C CA . GLU A 1 77 ? -6.43 -11.531 -10.875 1 97.31 77 GLU A CA 1
ATOM 552 C C . GLU A 1 77 ? -4.973 -11.344 -10.461 1 97.31 77 GLU A C 1
ATOM 554 O O . GLU A 1 77 ? -4.695 -10.742 -9.414 1 97.31 77 GLU A O 1
ATOM 559 N N . ALA A 1 78 ? -4.133 -11.891 -11.258 1 97.19 78 ALA A N 1
ATOM 560 C CA . ALA A 1 78 ? -2.697 -11.68 -11.086 1 97.19 78 ALA A CA 1
ATOM 561 C C . ALA A 1 78 ? -2.014 -11.438 -12.43 1 97.19 78 ALA A C 1
ATOM 563 O O . ALA A 1 78 ? -2.326 -12.102 -13.422 1 97.19 78 ALA A O 1
ATOM 564 N N . ASP A 1 79 ? -1.13 -10.438 -12.492 1 96.12 79 ASP A N 1
ATOM 565 C CA . ASP A 1 79 ? -0.352 -10.141 -13.688 1 96.12 79 ASP A CA 1
ATOM 566 C C . ASP A 1 79 ? 1.131 -9.992 -13.359 1 96.12 79 ASP A C 1
ATOM 568 O O . ASP A 1 79 ? 1.484 -9.461 -12.297 1 96.12 79 ASP A O 1
ATOM 572 N N . LEU A 1 80 ? 1.875 -10.531 -14.227 1 94.56 80 LEU A N 1
ATOM 573 C CA . LEU A 1 80 ? 3.301 -10.227 -14.172 1 94.56 80 LEU A CA 1
ATOM 574 C C . LEU A 1 80 ? 3.613 -8.938 -14.922 1 94.56 80 LEU A C 1
ATOM 576 O O . LEU A 1 80 ? 3.17 -8.758 -16.062 1 94.56 80 LEU A O 1
ATOM 580 N N . ASP A 1 81 ? 4.258 -8.039 -14.266 1 94.81 81 ASP A N 1
ATOM 581 C CA . ASP A 1 81 ? 4.602 -6.746 -14.844 1 94.81 81 ASP A CA 1
ATOM 582 C C . ASP A 1 81 ? 6.02 -6.332 -14.469 1 94.81 81 ASP A C 1
ATOM 584 O O . 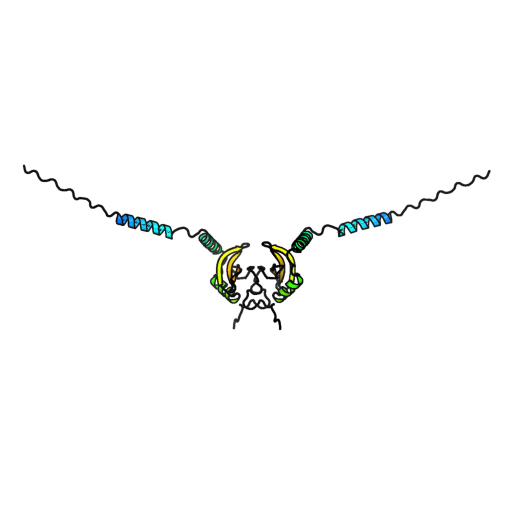ASP A 1 81 ? 6.766 -7.113 -13.875 1 94.81 81 ASP A O 1
ATOM 588 N N . GLU A 1 82 ? 6.355 -5.09 -14.984 1 93.88 82 GLU A N 1
ATOM 589 C CA . GLU A 1 82 ? 7.648 -4.504 -14.625 1 93.88 82 GLU A CA 1
ATOM 590 C C . GLU A 1 82 ? 7.477 -3.1 -14.062 1 93.88 82 GLU A C 1
ATOM 592 O O . GLU A 1 82 ? 6.766 -2.273 -14.633 1 93.88 82 GLU A O 1
ATOM 597 N N . GLU A 1 83 ? 8.031 -2.906 -12.93 1 93.75 83 GLU A N 1
ATOM 598 C CA . GLU A 1 83 ? 8.07 -1.582 -12.32 1 93.75 83 GLU A CA 1
ATOM 599 C C . GLU A 1 83 ? 9.492 -1.198 -11.922 1 93.75 83 GLU A C 1
ATOM 601 O O . GLU A 1 83 ? 10.141 -1.915 -11.156 1 93.75 83 GLU A O 1
ATOM 606 N N . ASP A 1 84 ? 9.945 -0.058 -12.453 1 91.5 84 ASP A N 1
ATOM 607 C CA . ASP A 1 84 ? 11.281 0.45 -12.164 1 91.5 84 ASP A CA 1
ATOM 608 C C . ASP A 1 84 ? 12.352 -0.598 -12.484 1 91.5 84 ASP A C 1
ATOM 610 O O . ASP A 1 84 ? 13.25 -0.839 -11.672 1 91.5 84 ASP A O 1
ATOM 614 N N . GLY A 1 85 ? 12.133 -1.369 -13.484 1 89.44 85 GLY A N 1
ATOM 615 C CA . GLY A 1 85 ? 13.102 -2.338 -13.969 1 89.44 85 GLY A CA 1
ATOM 616 C C . GLY A 1 85 ? 13.062 -3.652 -13.211 1 89.44 85 GLY A C 1
ATOM 617 O O . GLY A 1 85 ? 13.883 -4.543 -13.461 1 89.44 85 GLY A O 1
ATOM 618 N N . ARG A 1 86 ? 12.125 -3.75 -12.336 1 92.5 86 ARG A N 1
ATOM 619 C CA . ARG A 1 86 ? 11.992 -4.953 -11.523 1 92.5 86 ARG A CA 1
ATOM 620 C C . ARG A 1 86 ? 10.719 -5.715 -11.867 1 92.5 86 ARG A C 1
ATOM 622 O O . ARG A 1 86 ? 9.672 -5.113 -12.094 1 92.5 86 ARG A O 1
ATOM 629 N N . PRO A 1 87 ? 10.922 -7.043 -12.016 1 95.56 87 PRO A N 1
ATOM 630 C CA . PRO A 1 87 ? 9.695 -7.816 -12.203 1 95.56 87 PRO A CA 1
ATOM 631 C C . PRO A 1 87 ? 8.82 -7.84 -10.953 1 95.56 87 PRO A C 1
ATOM 633 O O . PRO A 1 87 ? 9.32 -8.031 -9.844 1 95.56 87 PRO A O 1
ATOM 636 N N . VAL A 1 88 ? 7.484 -7.617 -11.18 1 97.69 88 VAL A N 1
ATOM 637 C CA . VAL A 1 88 ? 6.543 -7.621 -10.062 1 97.69 88 VAL A CA 1
ATOM 638 C C . VAL A 1 88 ? 5.305 -8.43 -10.43 1 97.69 88 VAL A C 1
ATOM 640 O O . VAL A 1 88 ? 4.949 -8.531 -11.609 1 97.69 88 VAL A O 1
ATOM 643 N N . TYR A 1 89 ? 4.734 -9.031 -9.414 1 97.88 89 TYR A N 1
ATOM 644 C CA . TYR A 1 89 ? 3.359 -9.5 -9.516 1 97.88 89 TYR A CA 1
ATOM 645 C C . TYR A 1 89 ? 2.383 -8.445 -9.016 1 97.88 89 TYR A C 1
ATOM 647 O O . TYR A 1 89 ? 2.543 -7.91 -7.918 1 97.88 89 TYR A O 1
ATOM 655 N N . GLU A 1 90 ? 1.431 -8.07 -9.836 1 98.44 90 GLU A N 1
ATOM 656 C CA . GLU A 1 90 ? 0.296 -7.25 -9.422 1 98.44 90 GLU A CA 1
ATOM 657 C C . GLU A 1 90 ? -0.958 -8.102 -9.234 1 98.44 90 GLU A C 1
ATOM 659 O O . GLU A 1 90 ? -1.473 -8.68 -10.188 1 98.44 90 GLU A O 1
ATOM 664 N N . ILE A 1 91 ? -1.479 -8.109 -8.023 1 98.44 91 ILE A N 1
ATOM 665 C CA . ILE A 1 91 ? -2.562 -9.008 -7.645 1 98.44 91 ILE A CA 1
ATOM 666 C C . ILE A 1 91 ? -3.783 -8.195 -7.223 1 98.44 91 ILE A C 1
ATOM 668 O O . ILE A 1 91 ? -3.691 -7.34 -6.34 1 98.44 91 ILE A O 1
ATOM 672 N N . ASP A 1 92 ? -4.832 -8.461 -7.867 1 98.69 92 ASP A N 1
ATOM 673 C CA . ASP A 1 92 ? -6.125 -7.984 -7.379 1 98.69 92 ASP A CA 1
ATOM 674 C C . ASP A 1 92 ? -6.715 -8.953 -6.355 1 98.69 92 ASP A C 1
ATOM 676 O O . ASP A 1 92 ? -6.91 -10.133 -6.645 1 98.69 92 ASP A O 1
ATOM 680 N N . TRP A 1 93 ? -6.91 -8.406 -5.188 1 98.38 93 TRP A N 1
ATOM 681 C CA . TRP A 1 93 ? -7.367 -9.195 -4.047 1 98.38 93 TRP A CA 1
ATOM 682 C C . TRP A 1 93 ? -8.734 -8.719 -3.572 1 98.38 93 TRP A C 1
ATOM 684 O O . TRP A 1 93 ? -8.961 -7.52 -3.393 1 98.38 93 TRP A O 1
ATOM 694 N N . LEU A 1 94 ? -9.664 -9.68 -3.438 1 98.62 94 LEU A N 1
ATOM 695 C CA . LEU A 1 94 ? -11.016 -9.367 -3.006 1 98.62 94 LEU A CA 1
ATOM 696 C C . LEU A 1 94 ? -11.242 -9.797 -1.562 1 98.62 94 LEU A C 1
ATOM 698 O O . LEU A 1 94 ? -11.18 -10.984 -1.249 1 98.62 94 LEU A O 1
ATOM 702 N N . LEU A 1 95 ? -11.609 -8.797 -0.719 1 97.94 95 LEU A N 1
ATOM 703 C CA . LEU A 1 95 ? -11.93 -9.086 0.674 1 97.94 95 LEU A CA 1
ATOM 704 C C . LEU A 1 95 ? -13.359 -9.586 0.81 1 97.94 95 LEU A C 1
ATOM 706 O O . LEU A 1 95 ? -14.188 -9.375 -0.083 1 97.94 95 LEU A O 1
ATOM 710 N N . PRO A 1 96 ? -13.656 -10.242 1.941 1 97.12 96 PRO A N 1
ATOM 711 C CA . PRO A 1 96 ? -15 -10.797 2.143 1 97.12 96 PRO A CA 1
ATOM 712 C C . PRO A 1 96 ? -16.078 -9.719 2.189 1 97.12 96 PRO A C 1
ATOM 714 O O . PRO A 1 96 ? -17.234 -9.992 1.866 1 97.12 96 PRO A O 1
ATOM 717 N N . ASP A 1 97 ? -15.688 -8.523 2.568 1 97.12 97 ASP A N 1
ATOM 718 C CA . ASP A 1 97 ? -16.688 -7.453 2.686 1 97.12 97 ASP A CA 1
ATOM 719 C C . ASP A 1 97 ? -16.859 -6.727 1.354 1 97.12 97 ASP A C 1
ATOM 721 O O . ASP A 1 97 ? -17.547 -5.703 1.289 1 97.12 97 ASP A O 1
ATOM 725 N N . GLY A 1 98 ? -16.156 -7.16 0.343 1 97.88 98 GLY A N 1
ATOM 726 C CA . GLY A 1 98 ? -16.391 -6.641 -0.998 1 97.88 98 GLY A CA 1
ATOM 727 C C . GLY A 1 98 ? -15.344 -5.633 -1.429 1 97.88 98 GLY A C 1
ATOM 728 O O . GLY A 1 98 ? -15.305 -5.23 -2.594 1 97.88 98 GLY A O 1
ATOM 729 N N . ARG A 1 99 ? -14.484 -5.211 -0.544 1 98.25 99 ARG A N 1
ATOM 730 C CA . ARG A 1 99 ? -13.398 -4.297 -0.897 1 98.25 99 ARG A CA 1
ATOM 731 C C . ARG A 1 99 ? -12.352 -5 -1.752 1 98.25 99 ARG A C 1
ATOM 733 O O . ARG A 1 99 ? -12.008 -6.156 -1.495 1 98.25 99 ARG A O 1
ATOM 740 N N . LYS A 1 100 ? -11.93 -4.266 -2.773 1 98.62 100 LYS A N 1
ATOM 741 C CA . LYS A 1 100 ? -10.875 -4.762 -3.646 1 98.62 100 LYS A CA 1
ATOM 742 C C . LYS A 1 100 ? -9.539 -4.086 -3.334 1 98.62 100 LYS A C 1
ATOM 744 O O . LYS A 1 100 ? -9.469 -2.863 -3.213 1 98.62 100 LYS A O 1
ATOM 749 N N . LEU A 1 101 ? -8.484 -4.891 -3.158 1 98.56 101 LEU A N 1
ATOM 750 C CA . LEU A 1 101 ? -7.129 -4.398 -2.945 1 98.56 101 LEU A CA 1
ATOM 751 C C . LEU A 1 101 ? -6.238 -4.719 -4.141 1 98.56 101 LEU A C 1
ATOM 753 O O . LEU A 1 101 ? -6.512 -5.664 -4.887 1 98.56 101 LEU A O 1
ATOM 757 N N . GLU A 1 102 ? -5.285 -3.955 -4.41 1 98.75 102 GLU A N 1
ATOM 758 C CA . GLU A 1 102 ? -4.172 -4.273 -5.301 1 98.75 102 GLU A CA 1
ATOM 759 C C . GLU A 1 102 ? -2.871 -4.445 -4.52 1 98.75 102 GLU A C 1
ATOM 761 O O . GLU A 1 102 ? -2.434 -3.529 -3.822 1 98.75 102 GLU A O 1
ATOM 766 N N . VAL A 1 103 ? -2.336 -5.605 -4.602 1 98.38 103 VAL A N 1
ATOM 767 C CA . VAL A 1 103 ? -1.084 -5.934 -3.928 1 98.38 103 VAL A CA 1
ATOM 768 C C . VAL A 1 103 ? 0.032 -6.09 -4.957 1 98.38 103 VAL A C 1
ATOM 770 O O . VAL A 1 103 ? -0.116 -6.824 -5.938 1 98.38 103 VAL A O 1
ATOM 773 N N . THR A 1 104 ? 1.128 -5.395 -4.781 1 98.56 104 THR A N 1
ATOM 774 C CA . THR A 1 104 ? 2.301 -5.539 -5.641 1 98.56 104 THR A CA 1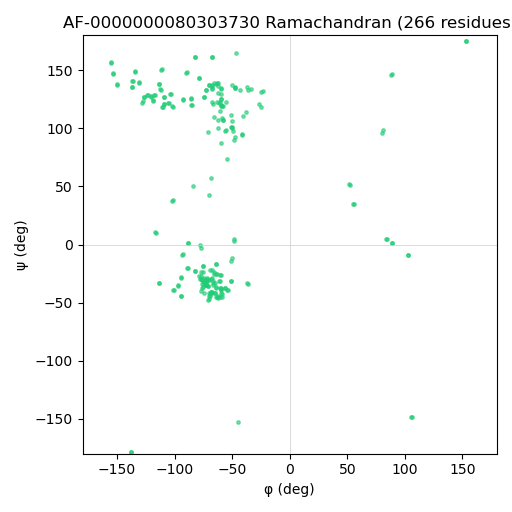
ATOM 775 C C . THR A 1 104 ? 3.436 -6.23 -4.891 1 98.56 104 THR A C 1
ATOM 777 O O . THR A 1 104 ? 3.873 -5.758 -3.84 1 98.56 104 THR A O 1
ATOM 780 N N . LEU A 1 105 ? 3.82 -7.34 -5.473 1 97.94 105 LEU A N 1
ATOM 781 C CA . LEU A 1 105 ? 4.898 -8.133 -4.891 1 97.94 105 LEU A CA 1
ATOM 782 C C . LEU A 1 105 ? 6.121 -8.141 -5.805 1 97.94 105 LEU A C 1
ATOM 784 O O . LEU A 1 105 ? 5.984 -8.242 -7.027 1 97.94 105 LEU A O 1
ATOM 788 N N . ASP A 1 106 ? 7.293 -8.016 -5.211 1 97.38 106 ASP A N 1
ATOM 789 C CA . ASP A 1 106 ? 8.5 -8.328 -5.969 1 97.38 106 ASP A CA 1
ATOM 790 C C . ASP A 1 106 ? 8.484 -9.781 -6.449 1 97.38 106 ASP A C 1
ATOM 792 O O . ASP A 1 106 ? 8.328 -10.703 -5.645 1 97.38 106 ASP A O 1
ATOM 796 N N . ALA A 1 107 ? 8.633 -9.977 -7.691 1 96.88 107 ALA A N 1
ATOM 797 C CA . ALA A 1 107 ? 8.438 -11.312 -8.234 1 96.88 107 ALA A CA 1
ATOM 798 C C . ALA A 1 107 ? 9.617 -12.219 -7.906 1 96.88 107 ALA A C 1
ATOM 800 O O . ALA A 1 107 ? 9.508 -13.445 -7.965 1 96.88 107 ALA A O 1
ATOM 801 N N . ARG A 1 108 ? 10.75 -11.688 -7.547 1 94.5 108 ARG A N 1
ATOM 802 C CA . ARG A 1 108 ? 11.922 -12.5 -7.242 1 94.5 108 ARG A CA 1
ATOM 803 C C . ARG A 1 108 ? 12.023 -12.773 -5.742 1 94.5 108 ARG A C 1
ATOM 805 O O . ARG A 1 108 ? 12.25 -13.906 -5.324 1 94.5 108 ARG A O 1
ATOM 812 N N . SER A 1 109 ? 11.812 -11.773 -4.973 1 94 109 SER A N 1
ATOM 813 C CA . SER A 1 109 ? 12.008 -11.93 -3.535 1 94 109 SER A CA 1
ATOM 814 C C . SER A 1 109 ? 10.703 -12.281 -2.832 1 94 109 SER A C 1
ATOM 816 O O . SER A 1 109 ? 10.711 -12.875 -1.754 1 94 109 SER A O 1
ATOM 818 N N . GLY A 1 110 ? 9.578 -11.836 -3.383 1 95.62 110 GLY A N 1
ATOM 819 C CA . GLY A 1 110 ? 8.273 -12 -2.752 1 95.62 110 GLY A CA 1
ATOM 820 C C . GLY A 1 110 ? 7.918 -10.852 -1.828 1 95.62 110 GLY A C 1
ATOM 821 O O . GLY A 1 110 ? 6.844 -10.852 -1.222 1 95.62 110 GLY A O 1
ATOM 822 N N . ALA A 1 111 ? 8.82 -9.859 -1.735 1 96.06 111 ALA A N 1
ATOM 823 C CA . ALA A 1 111 ? 8.586 -8.727 -0.842 1 96.06 111 ALA A CA 1
ATOM 824 C C . ALA A 1 111 ? 7.344 -7.945 -1.259 1 96.06 111 ALA A C 1
ATOM 826 O O . ALA A 1 111 ? 7.09 -7.758 -2.451 1 96.06 111 ALA A O 1
ATOM 827 N N . TRP A 1 112 ? 6.574 -7.547 -0.229 1 96.62 112 TRP A N 1
ATOM 828 C CA . TRP A 1 112 ? 5.445 -6.656 -0.48 1 96.62 112 TRP A CA 1
ATOM 829 C C . TRP A 1 112 ? 5.926 -5.234 -0.747 1 96.62 112 TRP A C 1
ATOM 831 O O . TRP A 1 112 ? 6.613 -4.637 0.086 1 96.62 112 TRP A O 1
ATOM 841 N N . LEU A 1 113 ? 5.48 -4.648 -1.904 1 98.31 113 LEU A N 1
ATOM 842 C CA . LEU A 1 113 ? 6.016 -3.355 -2.324 1 98.31 113 LEU A CA 1
ATOM 843 C C . LEU A 1 113 ? 4.938 -2.275 -2.264 1 98.31 113 LEU A C 1
ATOM 845 O O . LEU A 1 113 ? 5.246 -1.099 -2.062 1 98.31 113 LEU A O 1
ATOM 849 N N . LYS A 1 114 ? 3.689 -2.699 -2.547 1 98.56 114 LYS A N 1
ATOM 850 C CA . LYS A 1 114 ? 2.578 -1.753 -2.561 1 98.56 114 LYS A CA 1
ATOM 851 C C . LYS A 1 114 ? 1.271 -2.434 -2.162 1 98.56 114 LYS A C 1
ATOM 853 O O . LYS A 1 114 ? 1 -3.561 -2.58 1 98.56 114 LYS A O 1
ATOM 858 N N . LEU A 1 115 ? 0.529 -1.785 -1.369 1 98.12 115 LEU A N 1
ATOM 859 C CA . LEU A 1 115 ? -0.868 -2.09 -1.078 1 98.12 115 LEU A CA 1
ATOM 860 C C . LEU A 1 115 ? -1.759 -0.889 -1.378 1 98.12 115 LEU A C 1
ATOM 862 O O . LEU A 1 115 ? -1.464 0.231 -0.954 1 98.12 115 LEU A O 1
ATOM 866 N N . GLU A 1 116 ? -2.797 -1.187 -2.145 1 98.56 116 GLU A N 1
ATOM 867 C CA . GLU A 1 116 ? -3.738 -0.12 -2.469 1 98.56 116 GLU A CA 1
ATOM 868 C C . GLU A 1 116 ? -5.18 -0.604 -2.354 1 98.56 116 GLU A C 1
ATOM 870 O O . GLU A 1 116 ? -5.496 -1.732 -2.74 1 98.56 116 GLU A O 1
ATOM 875 N N . GLY A 1 117 ? -6.012 0.243 -1.836 1 97.81 117 GLY A N 1
ATOM 876 C CA . GLY A 1 117 ? -7.426 -0.04 -1.653 1 97.81 117 GLY A CA 1
ATOM 877 C C . GLY A 1 117 ? -8.047 0.736 -0.507 1 97.81 117 GLY A C 1
ATOM 878 O O . GLY A 1 117 ? -7.359 1.492 0.182 1 97.81 117 GLY A O 1
ATOM 879 N N . PRO A 1 118 ? -9.266 0.595 -0.391 1 96.81 118 PRO A N 1
ATOM 880 C CA . PRO A 1 118 ? -9.922 1.331 0.691 1 96.81 118 PRO A CA 1
ATOM 881 C C . PRO A 1 118 ? -9.734 0.667 2.053 1 96.81 118 PRO A C 1
ATOM 883 O O . PRO A 1 118 ? -9.711 -0.563 2.146 1 96.81 118 PRO A O 1
ATOM 886 N N . ARG A 1 119 ? -9.57 1.475 3.119 1 95.62 119 ARG A N 1
ATOM 887 C CA . ARG A 1 119 ? -9.57 1.074 4.523 1 95.62 119 ARG A CA 1
ATOM 888 C C . ARG A 1 119 ? -8.586 -0.067 4.766 1 95.62 119 ARG A C 1
ATOM 890 O O . ARG A 1 119 ? -8.945 -1.088 5.355 1 95.62 119 ARG A O 1
ATOM 897 N N . LEU A 1 120 ? -7.375 0.143 4.312 1 95.5 120 LEU A N 1
ATOM 898 C CA . LEU A 1 120 ? -6.336 -0.875 4.43 1 95.5 120 LEU A CA 1
ATOM 899 C C . LEU A 1 120 ? -6.078 -1.227 5.891 1 95.5 120 LEU A C 1
ATOM 901 O O . LEU A 1 120 ? -5.68 -2.352 6.199 1 95.5 120 LEU A O 1
ATOM 905 N N . GLU A 1 121 ? -6.34 -0.302 6.836 1 90.94 121 GLU A N 1
ATOM 906 C CA . GLU A 1 121 ? -6.055 -0.505 8.258 1 90.94 121 GLU A CA 1
ATOM 907 C C . GLU A 1 121 ? -6.887 -1.65 8.828 1 90.94 121 GLU A C 1
ATOM 909 O O . GLU A 1 121 ? -6.547 -2.211 9.867 1 90.94 121 GLU A O 1
ATOM 914 N N . THR A 1 122 ? -7.957 -2.039 8.109 1 91.69 122 THR A N 1
ATOM 915 C CA . THR A 1 122 ? -8.82 -3.102 8.609 1 91.69 122 THR A CA 1
ATOM 916 C C . THR A 1 122 ? -8.789 -4.309 7.68 1 91.69 122 THR A C 1
ATOM 918 O O . THR A 1 122 ? -9.633 -5.203 7.785 1 91.69 122 THR A O 1
ATOM 921 N N . ALA A 1 123 ? -7.895 -4.285 6.754 1 93.56 123 ALA A N 1
ATOM 922 C CA . ALA A 1 123 ? -7.906 -5.301 5.703 1 93.56 123 ALA A CA 1
ATOM 923 C C . ALA A 1 123 ? -7.23 -6.582 6.176 1 93.56 123 ALA A C 1
ATOM 925 O O . ALA A 1 123 ? -7.453 -7.652 5.605 1 93.56 123 ALA A O 1
ATOM 926 N N . PHE A 1 124 ? -6.352 -6.551 7.188 1 90.62 124 PHE A N 1
ATOM 927 C CA . PHE A 1 124 ? -5.504 -7.68 7.559 1 90.62 124 PHE A CA 1
ATOM 928 C C . PHE A 1 124 ? -6.195 -8.562 8.586 1 90.62 124 PHE A C 1
ATOM 930 O O . PHE A 1 124 ? -7.07 -8.094 9.328 1 90.62 124 PHE A O 1
ATOM 937 N N . ARG A 1 125 ? -5.777 -9.867 8.359 1 84.75 125 ARG A N 1
ATOM 938 C CA . ARG A 1 125 ? -6.191 -10.766 9.438 1 84.75 125 ARG A CA 1
ATOM 939 C C . ARG A 1 125 ? -5.586 -10.336 10.766 1 84.75 125 ARG A C 1
ATOM 941 O O . ARG A 1 125 ? -4.391 -10.055 10.852 1 84.75 125 ARG A O 1
ATOM 948 N N . GLY A 1 126 ? -6.422 -10.141 11.562 1 67.31 126 GLY A N 1
ATOM 949 C CA . GLY A 1 126 ? -5.957 -9.578 12.82 1 67.31 126 GLY A CA 1
ATOM 950 C C . GLY A 1 126 ? -5.723 -8.078 12.75 1 67.31 126 GLY A C 1
ATOM 951 O O . GLY A 1 126 ? -5.633 -7.512 11.656 1 67.31 126 GLY A O 1
ATOM 952 N N . SER A 1 127 ? -6.539 -7.219 13.102 1 54.38 127 SER A N 1
ATOM 953 C CA . SER A 1 127 ? -6.441 -5.77 12.945 1 54.38 127 SER A CA 1
ATOM 954 C C . SER A 1 127 ? -4.988 -5.324 12.836 1 54.38 127 SER A C 1
ATOM 956 O O . SER A 1 127 ? -4.094 -5.945 13.414 1 54.38 127 SER A O 1
ATOM 958 N N . ALA A 1 128 ? -4.758 -4.805 11.828 1 47.81 128 ALA A N 1
ATOM 959 C CA . ALA A 1 128 ? -3.527 -4.074 12.117 1 47.81 128 ALA A CA 1
ATOM 960 C C . ALA A 1 128 ? -3.51 -3.584 13.562 1 47.81 128 ALA A C 1
ATOM 962 O O . ALA A 1 128 ? -4.562 -3.322 14.148 1 47.81 128 ALA A O 1
ATOM 963 N N . PRO A 1 129 ? -2.422 -3.703 14.469 1 40.06 129 PRO A N 1
ATOM 964 C CA . PRO A 1 129 ? -2.439 -3.58 15.93 1 40.06 129 PRO A CA 1
ATOM 965 C C . PRO A 1 129 ? -3.154 -2.316 16.406 1 40.06 129 PRO A C 1
ATOM 967 O O . PRO A 1 129 ? -3.184 -2.035 17.609 1 40.06 129 PRO A O 1
ATOM 970 N N . GLY A 1 130 ? -3.516 -1.318 15.664 1 37.56 130 GLY A N 1
ATOM 971 C CA . GLY A 1 130 ? -3.801 -0.173 16.516 1 37.56 130 GLY A CA 1
ATOM 972 C C . GLY A 1 130 ? -5.125 -0.288 17.25 1 37.56 130 GLY A C 1
ATOM 973 O O . GLY A 1 130 ? -5.609 0.689 17.812 1 37.56 130 GLY A O 1
ATOM 974 N N . GLY A 1 131 ? -5.973 -1.06 16.703 1 35.94 131 GLY A N 1
ATOM 975 C CA . GLY A 1 131 ? -7.285 -0.891 17.297 1 35.94 131 GLY A CA 1
ATOM 976 C C . GLY A 1 131 ? -7.367 -1.438 18.719 1 35.94 131 GLY A C 1
ATOM 977 O O . GLY A 1 131 ? -7.914 -2.52 18.938 1 35.94 131 GLY A O 1
ATOM 978 N N . GLY A 1 132 ? -6.48 -1.271 19.594 1 31.3 132 GLY A N 1
ATOM 979 C CA . GLY A 1 132 ? -6.844 -1.751 20.906 1 31.3 132 GLY A CA 1
ATOM 980 C C . GLY A 1 132 ? -8.25 -1.365 21.312 1 31.3 132 GLY A C 1
ATOM 981 O O . GLY A 1 132 ? -8.938 -0.642 20.594 1 31.3 132 GLY A O 1
ATOM 982 N N . GLY A 1 133 ? -8.516 -1.237 22.844 1 28.72 133 GLY A N 1
ATOM 983 C CA . GLY A 1 133 ? -9.367 -1.479 24 1 28.72 133 GLY A CA 1
ATOM 984 C C . GLY A 1 133 ? -10.453 -0.432 24.172 1 28.72 133 GLY A C 1
ATOM 985 O O . GLY A 1 133 ? -10.156 0.739 24.422 1 28.72 133 GLY A O 1
ATOM 986 N N . ARG A 1 134 ? -11.344 0.011 23.219 1 27.09 134 ARG A N 1
ATOM 987 C CA . ARG A 1 134 ? -12.312 0.519 24.172 1 27.09 134 ARG A CA 1
ATOM 988 C C . ARG A 1 134 ? -12.508 -0.464 25.328 1 27.09 134 ARG A C 1
ATOM 990 O O . ARG A 1 134 ? -12.461 -1.68 25.125 1 27.09 134 ARG A O 1
ATOM 997 N N . PRO A 1 135 ? -12.477 0.113 26.766 1 25.34 135 PRO A N 1
ATOM 998 C CA . PRO A 1 135 ? -12.805 -0.755 27.906 1 25.34 135 PRO A CA 1
ATOM 999 C C . PRO A 1 135 ? -14.039 -1.609 27.656 1 25.34 135 PRO A C 1
ATOM 1001 O O . PRO A 1 135 ? -14.875 -1.266 26.812 1 25.34 135 PRO A O 1
ATOM 1004 N N . MET B 1 1 ? 31.375 107.188 10.602 1 41.12 1 MET B N 1
ATOM 1005 C CA . MET B 1 1 ? 30.469 106.25 9.953 1 41.12 1 MET B CA 1
ATOM 1006 C C . MET B 1 1 ? 30.953 104.812 10.141 1 41.12 1 MET B C 1
ATOM 1008 O O . MET B 1 1 ? 31.953 104.438 9.555 1 41.12 1 MET B O 1
ATOM 1012 N N . ALA B 1 2 ? 30.812 104.312 11.359 1 49.66 2 ALA B N 1
ATOM 1013 C CA . ALA B 1 2 ? 31.406 103.062 11.859 1 49.66 2 ALA B CA 1
ATOM 1014 C C . ALA B 1 2 ? 30.828 101.812 11.125 1 49.66 2 ALA B C 1
ATOM 1016 O O . ALA B 1 2 ? 29.625 101.812 10.836 1 49.66 2 ALA B O 1
ATOM 1017 N N . ALA B 1 3 ? 31.547 101.125 10.297 1 53.06 3 ALA B N 1
ATOM 1018 C CA . ALA B 1 3 ? 31.344 100 9.43 1 53.06 3 ALA B CA 1
ATOM 1019 C C . ALA B 1 3 ? 30.891 98.75 10.242 1 53.06 3 ALA B C 1
ATOM 1021 O O . ALA B 1 3 ? 31.547 98.375 11.211 1 53.06 3 ALA B O 1
ATOM 1022 N N . ARG B 1 4 ? 29.531 98.625 10.445 1 56.12 4 ARG B N 1
ATOM 1023 C CA . ARG B 1 4 ? 29.016 97.562 11.281 1 56.12 4 ARG B CA 1
ATOM 1024 C C . ARG B 1 4 ? 29.422 96.188 10.734 1 56.12 4 ARG B C 1
ATOM 1026 O O . ARG B 1 4 ? 29.344 95.938 9.531 1 56.12 4 ARG B O 1
ATOM 1033 N N . PRO B 1 5 ? 30.156 95.375 11.477 1 58.12 5 PRO B N 1
ATOM 1034 C CA . PRO B 1 5 ? 30.734 94.125 10.969 1 58.12 5 PRO B CA 1
ATOM 1035 C C . PRO B 1 5 ? 29.656 93.125 10.516 1 58.12 5 PRO B C 1
ATOM 1037 O O . PRO B 1 5 ? 28.516 93.188 10.945 1 58.12 5 PRO B O 1
ATOM 1040 N N . PRO B 1 6 ? 29.812 92.438 9.359 1 53.84 6 PRO B N 1
ATOM 1041 C CA . PRO B 1 6 ? 28.844 91.562 8.703 1 53.84 6 PRO B CA 1
ATOM 1042 C C . PRO B 1 6 ? 28.469 90.312 9.555 1 53.84 6 PRO B C 1
ATOM 1044 O O . PRO B 1 6 ? 29.266 89.875 10.398 1 53.84 6 PRO B O 1
ATOM 1047 N N . ALA B 1 7 ? 27.188 90.062 9.891 1 51.72 7 ALA B N 1
ATOM 1048 C CA . ALA B 1 7 ? 26.562 89.062 10.711 1 51.72 7 ALA B CA 1
ATOM 1049 C C . ALA B 1 7 ? 26.875 87.688 10.172 1 51.72 7 ALA B C 1
ATOM 1051 O O . ALA B 1 7 ? 26.859 87.438 8.961 1 51.72 7 ALA B O 1
ATOM 1052 N N . ARG B 1 8 ? 27.703 86.938 10.883 1 48.62 8 ARG B N 1
ATOM 1053 C CA . ARG B 1 8 ? 28.172 85.562 10.555 1 48.62 8 ARG B CA 1
ATOM 1054 C C . ARG B 1 8 ? 27.016 84.625 10.414 1 48.62 8 ARG B C 1
ATOM 1056 O O . ARG B 1 8 ? 26.094 84.625 11.227 1 48.62 8 ARG B O 1
ATOM 1063 N N . ARG B 1 9 ? 26.656 84.188 9.195 1 49.91 9 ARG B N 1
ATOM 1064 C CA . ARG B 1 9 ? 25.578 83.312 8.867 1 49.91 9 ARG B CA 1
ATOM 1065 C C . ARG B 1 9 ? 25.766 81.938 9.57 1 49.91 9 ARG B C 1
ATOM 1067 O O . ARG B 1 9 ? 26.844 81.375 9.531 1 49.91 9 ARG B O 1
ATOM 1074 N N . PRO B 1 10 ? 24.844 81.625 10.5 1 49.69 10 PRO B N 1
ATOM 1075 C CA . PRO B 1 10 ? 24.984 80.312 11.227 1 49.69 10 PRO B CA 1
ATOM 1076 C C . PRO B 1 10 ? 25.062 79.125 10.305 1 49.69 10 PRO B C 1
ATOM 1078 O O . PRO B 1 10 ? 24.547 79.188 9.18 1 49.69 10 PRO B O 1
ATOM 1081 N N . ALA B 1 11 ? 26.141 78.312 10.375 1 46.72 11 ALA B N 1
ATOM 1082 C CA . ALA B 1 11 ? 26.453 77.125 9.641 1 46.72 11 ALA B CA 1
ATOM 1083 C C . ALA B 1 11 ? 25.406 76.062 9.922 1 46.72 11 ALA B C 1
ATOM 1085 O O . ALA B 1 11 ? 24.969 75.875 11.062 1 46.72 11 ALA B O 1
ATOM 1086 N N . HIS B 1 12 ? 24.453 75.875 9.039 1 46.72 12 HIS B N 1
ATOM 1087 C CA . HIS B 1 12 ? 23.453 74.812 9.086 1 46.72 12 HIS B CA 1
ATOM 1088 C C . HIS B 1 12 ? 24.109 73.5 9.297 1 46.72 12 HIS B C 1
ATOM 1090 O O . HIS B 1 12 ? 25.125 73.188 8.664 1 46.72 12 HIS B O 1
ATOM 1096 N N . GLY B 1 13 ? 24.141 72.938 10.484 1 39.5 13 GLY B N 1
ATOM 1097 C CA . GLY B 1 13 ? 24.625 71.625 10.914 1 39.5 13 GLY B CA 1
ATOM 1098 C C . GLY B 1 13 ? 24.062 70.5 10.078 1 39.5 13 GLY B C 1
ATOM 1099 O O . GLY B 1 13 ? 22.953 70.562 9.555 1 39.5 13 GLY B O 1
ATOM 1100 N N . GLY B 1 14 ? 24.906 69.875 9.32 1 42.59 14 GLY B N 1
ATOM 1101 C CA . GLY B 1 14 ? 24.703 68.688 8.477 1 42.59 14 GLY B CA 1
ATOM 1102 C C . GLY B 1 14 ? 24.016 67.562 9.188 1 42.59 14 GLY B C 1
ATOM 1103 O O . GLY B 1 14 ? 24.359 67.25 10.336 1 42.59 14 GLY B O 1
ATOM 1104 N N . ALA B 1 15 ? 22.656 67.562 9.117 1 52.47 15 ALA B N 1
ATOM 1105 C CA . ALA B 1 15 ? 21.844 66.438 9.609 1 52.47 15 ALA B CA 1
ATOM 1106 C C . ALA B 1 15 ? 22.5 65.125 9.305 1 52.47 15 ALA B C 1
ATOM 1108 O O . ALA B 1 15 ? 23.125 64.938 8.25 1 52.47 15 ALA B O 1
ATOM 1109 N N . THR B 1 16 ? 22.969 64.312 10.352 1 55.22 16 THR B N 1
ATOM 1110 C CA . THR B 1 16 ? 23.625 63 10.359 1 55.22 16 THR B CA 1
ATOM 1111 C C . THR B 1 16 ? 22.844 62 9.531 1 55.22 16 THR B C 1
ATOM 1113 O O . THR B 1 16 ? 21.625 61.844 9.719 1 55.22 16 THR B O 1
ATOM 1116 N N . PRO B 1 17 ? 23.297 61.719 8.273 1 64.38 17 PRO B N 1
ATOM 1117 C CA . PRO B 1 17 ? 22.781 60.688 7.379 1 64.38 17 PRO B CA 1
ATOM 1118 C C . PRO B 1 17 ? 22.625 59.344 8.07 1 64.38 17 PRO B C 1
ATOM 1120 O O . PRO B 1 17 ? 22.094 58.406 7.469 1 64.38 17 PRO B O 1
ATOM 1123 N N . ALA B 1 18 ? 22.891 59.344 9.398 1 65 18 ALA B N 1
ATOM 1124 C CA . ALA B 1 18 ? 22.875 58.031 10.008 1 65 18 ALA B CA 1
ATOM 1125 C C . ALA B 1 18 ? 21.438 57.531 10.211 1 65 18 ALA B C 1
ATOM 1127 O O . ALA B 1 18 ? 21.156 56.344 10.055 1 65 18 ALA B O 1
ATOM 1128 N N . LEU B 1 19 ? 20.5 58.531 10.414 1 62.84 19 LEU B N 1
ATOM 1129 C CA . LEU B 1 19 ? 19.125 58.094 10.641 1 62.84 19 LEU B CA 1
ATOM 1130 C C . LEU B 1 19 ? 18.484 57.625 9.344 1 62.84 19 LEU B C 1
ATOM 1132 O O . LEU B 1 19 ? 17.719 56.656 9.344 1 62.84 19 LEU B O 1
ATOM 1136 N N . ALA B 1 20 ? 18.953 58.281 8.195 1 63.53 20 ALA B N 1
ATOM 1137 C CA . ALA B 1 20 ? 18.406 57.875 6.906 1 63.53 20 ALA B CA 1
ATOM 1138 C C . ALA B 1 20 ? 18.922 56.5 6.508 1 63.53 20 ALA B C 1
ATOM 1140 O O . ALA B 1 20 ? 18.172 55.688 5.977 1 63.53 20 ALA B O 1
ATOM 1141 N N . LEU B 1 21 ? 20.141 56.156 6.953 1 62.62 21 LEU B N 1
ATOM 1142 C CA . LEU B 1 21 ? 20.719 54.844 6.633 1 62.62 21 LEU B CA 1
ATOM 1143 C C . LEU B 1 21 ? 20.094 53.75 7.5 1 62.62 21 LEU B C 1
ATOM 1145 O O . LEU B 1 21 ? 19.875 52.625 7.031 1 62.62 21 LEU B O 1
ATOM 1149 N N . ALA B 1 22 ? 19.672 54.219 8.742 1 64.56 22 ALA B N 1
ATOM 1150 C CA . ALA B 1 22 ? 19.062 53.219 9.617 1 64.56 22 ALA B CA 1
ATOM 1151 C C . ALA B 1 22 ? 17.641 52.906 9.172 1 64.56 22 ALA B C 1
ATOM 1153 O O . ALA B 1 22 ? 17.203 51.75 9.211 1 64.56 22 ALA B O 1
ATOM 1154 N N . LEU B 1 23 ? 16.953 53.906 8.57 1 63 23 LEU B N 1
ATOM 1155 C CA . LEU B 1 23 ? 15.594 53.688 8.109 1 63 23 LEU B CA 1
ATOM 1156 C C . LEU B 1 23 ? 15.578 52.875 6.82 1 63 23 LEU B C 1
ATOM 1158 O O . LEU B 1 23 ? 14.719 52 6.629 1 63 23 LEU B O 1
ATOM 1162 N N . ALA B 1 24 ? 16.609 53.094 5.973 1 62.53 24 ALA B N 1
ATOM 1163 C CA . ALA B 1 24 ? 16.703 52.312 4.738 1 62.53 24 ALA B CA 1
ATOM 1164 C C . ALA B 1 24 ? 17.062 50.844 5.035 1 62.53 24 ALA B C 1
ATOM 1166 O O . ALA B 1 24 ? 16.562 49.938 4.371 1 62.53 24 ALA B O 1
ATOM 1167 N N . ALA B 1 25 ? 17.797 50.625 6.098 1 63.81 25 ALA B N 1
ATOM 1168 C CA . ALA B 1 25 ? 18.156 49.25 6.477 1 63.81 25 ALA B CA 1
ATOM 1169 C C . ALA B 1 25 ? 16.969 48.531 7.09 1 63.81 25 ALA B C 1
ATOM 1171 O O . ALA B 1 25 ? 16.781 47.312 6.875 1 63.81 25 ALA B O 1
ATOM 1172 N N . LEU B 1 26 ? 16.078 49.25 7.766 1 62.28 26 LEU B N 1
ATOM 1173 C CA . LEU B 1 26 ? 14.898 48.656 8.344 1 62.28 26 LEU B CA 1
ATOM 1174 C C . LEU B 1 26 ? 13.883 48.281 7.262 1 62.28 26 LEU B C 1
ATOM 1176 O O . LEU B 1 26 ? 13.227 47.25 7.336 1 62.28 26 LEU B O 1
ATOM 1180 N N . LEU B 1 27 ? 13.812 49.094 6.195 1 59.47 27 LEU B N 1
ATOM 1181 C CA . LEU B 1 27 ? 12.898 48.781 5.105 1 59.47 27 LEU B CA 1
ATOM 1182 C C . LEU B 1 27 ? 13.406 47.594 4.297 1 59.47 27 LEU B C 1
ATOM 1184 O O . LEU B 1 27 ? 12.617 46.75 3.83 1 59.47 27 LEU B O 1
ATOM 1188 N N . ALA B 1 28 ? 14.695 47.406 4.184 1 59.41 28 ALA B N 1
ATOM 1189 C CA . ALA B 1 28 ? 15.25 46.281 3.467 1 59.41 28 ALA B CA 1
ATOM 1190 C C . ALA B 1 28 ? 15.062 45 4.266 1 59.41 28 ALA B C 1
ATOM 1192 O O . ALA B 1 28 ? 14.828 43.906 3.693 1 59.41 28 ALA B O 1
ATOM 1193 N N . LEU B 1 29 ? 15.047 45 5.586 1 58.41 29 LEU B N 1
ATOM 1194 C CA . LEU B 1 29 ? 14.82 43.812 6.422 1 58.41 29 LEU B CA 1
ATOM 1195 C C . LEU B 1 29 ? 13.344 43.438 6.426 1 58.41 29 LEU B C 1
ATOM 1197 O O . LEU B 1 29 ? 13.008 42.25 6.438 1 58.41 29 LEU B O 1
ATOM 1201 N N . ALA B 1 30 ? 12.406 44.375 6.426 1 55.09 30 ALA B N 1
ATOM 1202 C CA . ALA B 1 30 ? 10.977 44.094 6.371 1 55.09 30 ALA B CA 1
ATOM 1203 C C . ALA B 1 30 ? 10.602 43.438 5.043 1 55.09 30 ALA B C 1
ATOM 1205 O O . ALA B 1 30 ? 9.734 42.562 4.992 1 55.09 30 ALA B O 1
ATOM 1206 N N . ALA B 1 31 ? 11.219 43.719 3.941 1 53.62 31 ALA B N 1
ATOM 1207 C CA . ALA B 1 31 ? 10.945 43.094 2.652 1 53.62 31 ALA B CA 1
ATOM 1208 C C . ALA B 1 31 ? 11.43 41.656 2.639 1 53.62 31 ALA B C 1
ATOM 1210 O O . ALA B 1 31 ? 10.836 40.812 1.972 1 53.62 31 ALA B O 1
ATOM 1211 N N . ALA B 1 32 ? 12.5 41.281 3.258 1 51.66 32 ALA B N 1
ATOM 1212 C CA . ALA B 1 32 ? 12.984 39.906 3.338 1 51.66 32 ALA B CA 1
ATOM 1213 C C . ALA B 1 32 ? 12.039 39.031 4.156 1 51.66 32 ALA B C 1
ATOM 1215 O O . ALA B 1 32 ? 11.906 37.812 3.891 1 51.66 32 ALA B O 1
ATOM 1216 N N . LEU B 1 33 ? 11.391 39.5 5.191 1 52.47 33 LEU B N 1
ATOM 1217 C CA . LEU B 1 33 ? 10.43 38.781 6 1 52.47 33 LEU B CA 1
ATOM 1218 C C . LEU B 1 33 ? 9.102 38.625 5.262 1 52.47 33 LEU B C 1
ATOM 1220 O O . LEU B 1 33 ? 8.383 37.625 5.473 1 52.47 33 LEU B O 1
ATOM 1224 N N . PHE B 1 34 ? 8.656 39.594 4.609 1 50.88 34 PHE B N 1
ATOM 1225 C CA . PHE B 1 34 ? 7.5 39.438 3.732 1 50.88 34 PHE B CA 1
ATOM 1226 C C . PHE B 1 34 ? 7.887 38.75 2.432 1 50.88 34 PHE B C 1
ATOM 1228 O O . PHE B 1 34 ? 7.102 38.719 1.481 1 50.88 34 PHE B O 1
ATOM 1235 N N . GLY B 1 35 ? 9.133 38.438 2.215 1 49.41 35 GLY B N 1
ATOM 1236 C CA . GLY B 1 35 ? 9.484 37.625 1.047 1 49.41 35 GLY B CA 1
ATOM 1237 C C . GLY B 1 35 ? 8.609 36.406 0.871 1 49.41 35 GLY B C 1
ATOM 1238 O O . GLY B 1 35 ? 8.07 35.875 1.845 1 49.41 35 GLY B O 1
ATOM 1239 N N . GLY B 1 36 ? 8.102 36.062 -0.353 1 52.47 36 GLY B N 1
ATOM 1240 C CA . GLY B 1 36 ? 7.215 35.031 -0.878 1 52.47 36 GLY B CA 1
ATOM 1241 C C . GLY B 1 36 ? 7.473 33.688 -0.283 1 52.47 36 GLY B C 1
ATOM 1242 O O . GLY B 1 36 ? 8.609 33.188 -0.292 1 52.47 36 GLY B O 1
ATOM 1243 N N . ARG B 1 37 ? 6.738 33.281 0.785 1 56.62 37 ARG B N 1
ATOM 1244 C CA . ARG B 1 37 ? 6.793 31.844 1.107 1 56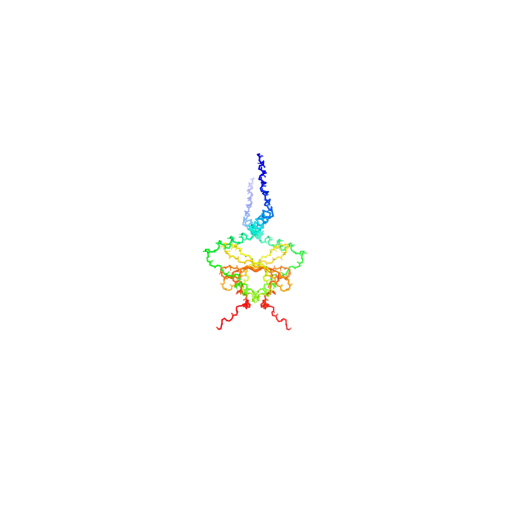.62 37 ARG B CA 1
ATOM 1245 C C . ARG B 1 37 ? 7.18 31.016 -0.116 1 56.62 37 ARG B C 1
ATOM 1247 O O . ARG B 1 37 ? 6.77 31.328 -1.235 1 56.62 37 ARG B O 1
ATOM 1254 N N . PRO B 1 38 ? 8.141 30.094 0.019 1 62.12 38 PRO B N 1
ATOM 1255 C CA . PRO B 1 38 ? 8.461 29.297 -1.172 1 62.12 38 PRO B CA 1
ATOM 1256 C C . PRO B 1 38 ? 7.219 28.75 -1.867 1 62.12 38 PRO B C 1
ATOM 1258 O O . PRO B 1 38 ? 6.195 28.531 -1.219 1 62.12 38 PRO B O 1
ATOM 1261 N N . ALA B 1 39 ? 7.133 28.844 -3.211 1 62.25 39 ALA B N 1
ATOM 1262 C CA . ALA B 1 39 ? 6.055 28.406 -4.094 1 62.25 39 ALA B CA 1
ATOM 1263 C C . ALA B 1 39 ? 5.434 27.109 -3.594 1 62.25 39 ALA B C 1
ATOM 1265 O O . ALA B 1 39 ? 4.215 26.938 -3.631 1 62.25 39 ALA B O 1
ATOM 1266 N N . GLU B 1 40 ? 6.305 26.297 -3.006 1 63.72 40 GLU B N 1
ATOM 1267 C CA . GLU B 1 40 ? 5.824 25.016 -2.488 1 63.72 40 GLU B CA 1
ATOM 1268 C C . GLU B 1 40 ? 4.918 25.219 -1.277 1 63.72 40 GLU B C 1
ATOM 1270 O O . GLU B 1 40 ? 3.898 24.547 -1.139 1 63.72 40 GLU B O 1
ATOM 1275 N N . ALA B 1 41 ? 5.301 26.094 -0.41 1 63.38 41 ALA B N 1
ATOM 1276 C CA . ALA B 1 41 ? 4.508 26.375 0.781 1 63.38 41 ALA B CA 1
ATOM 1277 C C . ALA B 1 41 ? 3.197 27.062 0.413 1 63.38 41 ALA B C 1
ATOM 1279 O O . ALA B 1 41 ? 2.148 26.766 0.989 1 63.38 41 ALA B O 1
ATOM 1280 N N . ARG B 1 42 ? 3.27 28 -0.552 1 61.53 42 ARG B N 1
ATOM 1281 C CA . ARG B 1 42 ? 2.057 28.672 -1.006 1 61.53 42 ARG B CA 1
ATOM 1282 C C . ARG B 1 42 ? 1.091 27.672 -1.652 1 61.53 42 ARG B C 1
ATOM 1284 O O . ARG B 1 42 ? -0.121 27.766 -1.444 1 61.53 42 ARG B O 1
ATOM 1291 N N . ASP B 1 43 ? 1.683 26.859 -2.477 1 63.47 43 ASP B N 1
ATOM 1292 C CA . ASP B 1 43 ? 0.842 25.844 -3.119 1 63.47 43 ASP B CA 1
ATOM 1293 C C . ASP B 1 43 ? 0.203 24.922 -2.086 1 63.47 43 ASP B C 1
ATOM 1295 O O . ASP B 1 43 ? -0.963 24.547 -2.217 1 63.47 43 ASP B O 1
ATOM 1299 N N . ARG B 1 44 ? 0.989 24.766 -1.029 1 64.06 44 ARG B N 1
ATOM 1300 C CA . ARG B 1 44 ? 0.463 23.938 0.057 1 64.06 44 ARG B CA 1
ATOM 1301 C C . ARG B 1 44 ? -0.674 24.656 0.78 1 64.06 44 ARG B C 1
ATOM 1303 O O . ARG B 1 44 ? -1.717 24.062 1.051 1 64.06 44 ARG B O 1
ATOM 1310 N N . ALA B 1 45 ? -0.459 25.875 1.121 1 61.53 45 ALA B N 1
ATOM 1311 C CA . ALA B 1 45 ? -1.473 26.656 1.814 1 61.53 45 ALA B CA 1
ATOM 1312 C C . ALA B 1 45 ? -2.723 26.828 0.956 1 61.53 45 ALA B C 1
ATOM 1314 O O . ALA B 1 45 ? -3.846 26.734 1.46 1 61.53 45 ALA B O 1
ATOM 1315 N N . ALA B 1 46 ? -2.486 27.141 -0.304 1 62.31 46 ALA B N 1
ATOM 1316 C CA . ALA B 1 46 ? -3.621 27.281 -1.211 1 62.31 46 ALA B CA 1
ATOM 1317 C C . ALA B 1 46 ? -4.418 25.984 -1.313 1 62.31 46 ALA B C 1
ATOM 1319 O O . ALA B 1 46 ? -5.652 26.016 -1.346 1 62.31 46 ALA B O 1
ATOM 1320 N N . HIS B 1 47 ? -3.76 24.906 -1.452 1 63.38 47 HIS B N 1
ATOM 1321 C CA . HIS B 1 47 ? -4.43 23.609 -1.509 1 63.38 47 HIS B CA 1
ATOM 1322 C C . HIS B 1 47 ? -5.219 23.344 -0.231 1 63.38 47 HIS B C 1
ATOM 1324 O O . HIS B 1 47 ? -6.336 22.828 -0.284 1 63.38 47 HIS B O 1
ATOM 1330 N N . GLU B 1 48 ? -4.613 23.766 0.883 1 63.28 48 GLU B N 1
ATOM 1331 C CA . GLU B 1 48 ? -5.297 23.578 2.162 1 63.28 48 GLU B CA 1
ATOM 1332 C C . GLU B 1 48 ? -6.574 24.406 2.23 1 63.28 48 GLU B C 1
ATOM 1334 O O . GLU B 1 48 ? -7.602 23.938 2.719 1 63.28 48 GLU B O 1
ATOM 1339 N N . ARG B 1 49 ? -6.496 25.625 1.74 1 61.31 49 ARG B N 1
ATOM 1340 C CA . ARG B 1 49 ? -7.656 26.5 1.758 1 61.31 49 ARG B CA 1
ATOM 1341 C C . ARG B 1 49 ? -8.75 26 0.824 1 61.31 49 ARG B C 1
ATOM 1343 O O . ARG B 1 49 ? -9.938 26.156 1.107 1 61.31 49 ARG B O 1
ATOM 1350 N N . ALA B 1 50 ? -8.383 25.328 -0.21 1 62.84 50 ALA B N 1
ATOM 1351 C CA . ALA B 1 50 ? -9.344 24.875 -1.215 1 62.84 50 ALA B CA 1
ATOM 1352 C C . ALA B 1 50 ? -10.25 23.781 -0.655 1 62.84 50 ALA B C 1
ATOM 1354 O O . ALA B 1 50 ? -11.375 23.609 -1.121 1 62.84 50 ALA B O 1
ATOM 1355 N N . TRP B 1 51 ? -9.789 23.109 0.39 1 66.06 51 TRP B N 1
ATOM 1356 C CA . TRP B 1 51 ? -10.602 22.047 0.974 1 66.06 51 TRP B CA 1
ATOM 1357 C C . TRP B 1 51 ? -11.469 22.578 2.105 1 66.06 51 TRP B C 1
ATOM 1359 O O . TRP B 1 51 ? -12.367 21.891 2.592 1 66.06 51 TRP B O 1
ATOM 1369 N N . ALA B 1 52 ? -11.328 23.75 2.543 1 58.53 52 ALA B N 1
ATOM 1370 C CA . ALA B 1 52 ? -12.102 24.359 3.619 1 58.53 52 ALA B CA 1
ATOM 1371 C C . ALA B 1 52 ? -13.602 24.188 3.385 1 58.53 52 ALA B C 1
ATOM 1373 O O . ALA B 1 52 ? -14.359 23.96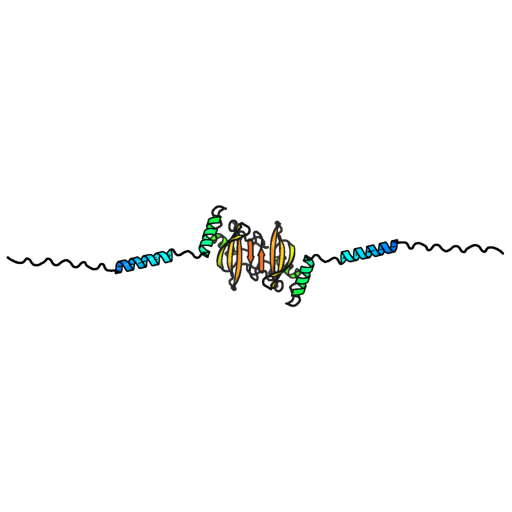9 4.332 1 58.53 52 ALA B O 1
ATOM 1374 N N . GLY B 1 53 ? -14.094 24.141 2.201 1 59 53 GLY B N 1
ATOM 1375 C CA . GLY B 1 53 ? -15.523 24.047 1.959 1 59 53 GLY B CA 1
ATOM 1376 C C . GLY B 1 53 ? -16.031 22.625 1.891 1 59 53 GLY B C 1
ATOM 1377 O O . GLY B 1 53 ? -17.234 22.375 1.938 1 59 53 GLY B O 1
ATOM 1378 N N . ARG B 1 54 ? -15.32 21.641 1.667 1 64.81 54 ARG B N 1
ATOM 1379 C CA . ARG B 1 54 ? -15.758 20.297 1.317 1 64.81 54 ARG B CA 1
ATOM 1380 C C . ARG B 1 54 ? -15.68 19.359 2.521 1 64.81 54 ARG B C 1
ATOM 1382 O O . ARG B 1 54 ? -15.633 18.141 2.365 1 64.81 54 ARG B O 1
ATOM 1389 N N . GLY B 1 55 ? -15.961 19.797 3.594 1 71.12 55 GLY B N 1
ATOM 1390 C CA . GLY B 1 55 ? -15.906 19.031 4.832 1 71.12 55 GLY B CA 1
ATOM 1391 C C . GLY B 1 55 ? -14.547 19.094 5.512 1 71.12 55 GLY B C 1
ATOM 1392 O O . GLY B 1 55 ? -13.531 19.312 4.855 1 71.12 55 GLY B O 1
ATOM 1393 N N . ALA B 1 56 ? -14.742 19.047 6.695 1 84.44 56 ALA B N 1
ATOM 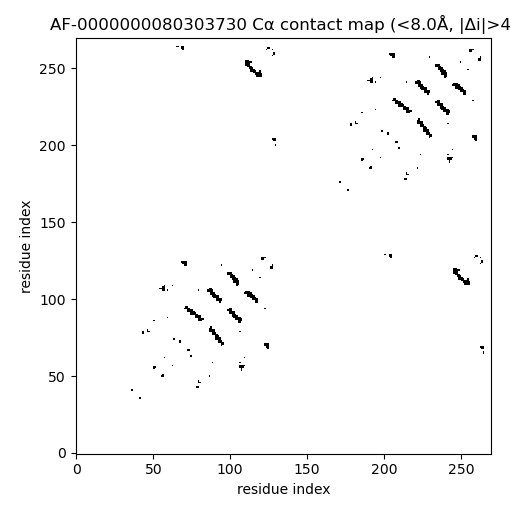1394 C CA . ALA B 1 56 ? -13.57 19.312 7.531 1 84.44 56 ALA B CA 1
ATOM 1395 C C . ALA B 1 56 ? -12.539 18.188 7.383 1 84.44 56 ALA B C 1
ATOM 1397 O O . ALA B 1 56 ? -12.891 17.016 7.371 1 84.44 56 ALA B O 1
ATOM 1398 N N . LEU B 1 57 ? -11.359 18.547 7 1 93.12 57 LEU B N 1
ATOM 1399 C CA . LEU B 1 57 ? -10.227 17.625 7 1 93.12 57 LEU B CA 1
ATOM 1400 C C . LEU B 1 57 ? -9.859 17.219 8.422 1 93.12 57 LEU B C 1
ATOM 1402 O O . LEU B 1 57 ? -9.914 18.047 9.344 1 93.12 57 LEU B O 1
ATOM 1406 N N . ARG B 1 58 ? -9.555 15.883 8.547 1 93.88 58 ARG B N 1
ATOM 1407 C CA . ARG B 1 58 ? -9.008 15.461 9.836 1 93.88 58 ARG B CA 1
ATOM 1408 C C . ARG B 1 58 ? -7.625 16.047 10.062 1 93.88 58 ARG B C 1
ATOM 1410 O O . ARG B 1 58 ? -6.809 16.109 9.141 1 93.88 58 ARG B O 1
ATOM 1417 N N . PRO B 1 59 ? -7.457 16.516 11.336 1 93.12 59 PRO B N 1
ATOM 1418 C CA . PRO B 1 59 ? -6.109 17 11.641 1 93.12 59 PRO B CA 1
ATOM 1419 C C . PRO B 1 59 ? -5.039 15.922 11.469 1 93.12 59 PRO B C 1
ATOM 1421 O O . PRO B 1 59 ? -5.227 14.789 11.906 1 93.12 59 PRO B O 1
ATOM 1424 N N . LEU B 1 60 ? -3.994 16.312 10.836 1 94.69 60 LEU B N 1
ATOM 1425 C CA . LEU B 1 60 ? -2.902 15.367 10.594 1 94.69 60 LEU B CA 1
ATOM 1426 C C . LEU B 1 60 ? -2.428 14.734 11.898 1 94.69 60 LEU B C 1
ATOM 1428 O O . LEU B 1 60 ? -2.111 13.547 11.938 1 94.69 60 LEU B O 1
ATOM 1432 N N . ALA B 1 61 ? -2.355 15.516 12.992 1 93.81 61 ALA B N 1
ATOM 1433 C CA . ALA B 1 61 ? -1.883 15.031 14.289 1 93.81 61 ALA B CA 1
ATOM 1434 C C . ALA B 1 61 ? -2.695 13.82 14.75 1 93.81 61 ALA B C 1
ATOM 1436 O O . ALA B 1 61 ? -2.143 12.875 15.312 1 93.81 61 ALA B O 1
ATOM 1437 N N . GLU B 1 62 ? -3.963 13.82 14.5 1 93.44 62 GLU B N 1
ATOM 1438 C CA . GLU B 1 62 ? -4.832 12.703 14.867 1 93.44 62 GLU B CA 1
ATOM 1439 C C . GLU B 1 62 ? -4.504 11.453 14.055 1 93.44 62 GLU B C 1
ATOM 1441 O O . GLU B 1 62 ? -4.477 10.344 14.594 1 93.44 62 GLU B O 1
ATOM 1446 N N . LEU B 1 63 ? -4.27 11.672 12.852 1 94.44 63 LEU B N 1
ATOM 1447 C CA . LEU B 1 63 ? -4 10.555 11.953 1 94.44 63 LEU B CA 1
ATOM 1448 C C . LEU B 1 63 ? -2.615 9.969 12.219 1 94.44 63 LEU B C 1
ATOM 1450 O O . LEU B 1 63 ? -2.416 8.758 12.102 1 94.44 63 LEU B O 1
ATOM 1454 N N . LEU B 1 64 ? -1.688 10.82 12.57 1 94.44 64 LEU B N 1
ATOM 1455 C CA . LEU B 1 64 ? -0.334 10.383 12.883 1 94.44 64 LEU B CA 1
ATOM 1456 C C . LEU B 1 64 ? -0.326 9.484 14.117 1 94.44 64 LEU B C 1
ATOM 1458 O O . LEU B 1 64 ? 0.448 8.523 14.188 1 94.44 64 LEU B O 1
ATOM 1462 N N . ALA B 1 65 ? -1.184 9.82 15.062 1 91.69 65 ALA B N 1
ATOM 1463 C CA . ALA B 1 65 ? -1.276 8.992 16.266 1 91.69 65 ALA B CA 1
ATOM 1464 C C . ALA B 1 65 ? -1.689 7.566 15.906 1 91.69 65 ALA B C 1
ATOM 1466 O O . ALA B 1 65 ? -1.175 6.602 16.484 1 91.69 65 ALA B O 1
ATOM 1467 N N . VAL B 1 66 ? -2.52 7.441 14.977 1 88.38 66 VAL B N 1
ATOM 1468 C CA . VAL B 1 66 ? -2.986 6.137 14.531 1 88.38 66 VAL B CA 1
ATOM 1469 C C . VAL B 1 66 ? -1.854 5.402 13.812 1 88.38 66 VAL B C 1
ATOM 1471 O O . VAL B 1 66 ? -1.623 4.215 14.055 1 88.38 66 VAL B O 1
ATOM 1474 N N . LEU B 1 67 ? -1.132 6.078 12.945 1 92.38 67 LEU B N 1
ATOM 1475 C CA . LEU B 1 67 ? -0.001 5.516 12.219 1 92.38 67 LEU B CA 1
ATOM 1476 C C . LEU B 1 67 ? 1.072 5.016 13.18 1 92.38 67 LEU B C 1
ATOM 1478 O O . LEU B 1 67 ? 1.617 3.926 12.992 1 92.38 67 LEU B O 1
ATOM 1482 N N . GLU B 1 68 ? 1.316 5.805 14.195 1 92.94 68 GLU B N 1
ATOM 1483 C CA . GLU B 1 68 ? 2.379 5.492 15.141 1 92.94 68 GLU B CA 1
ATOM 1484 C C . GLU B 1 68 ? 2.07 4.215 15.914 1 92.94 68 GLU B C 1
ATOM 1486 O O . GLU B 1 68 ? 2.982 3.5 16.344 1 92.94 68 GLU B O 1
ATOM 1491 N N . ARG B 1 69 ? 0.832 3.92 16.016 1 90.75 69 ARG B N 1
ATOM 1492 C CA . ARG B 1 69 ? 0.448 2.695 16.703 1 90.75 69 ARG B CA 1
ATOM 1493 C C . ARG B 1 69 ? 0.666 1.472 15.82 1 90.75 69 ARG B C 1
ATOM 1495 O O . ARG B 1 69 ? 0.938 0.378 16.312 1 90.75 69 ARG B O 1
ATOM 1502 N N . ALA B 1 70 ? 0.603 1.691 14.586 1 90.62 70 ALA B N 1
ATOM 1503 C CA . ALA B 1 70 ? 0.654 0.57 13.648 1 90.62 70 ALA B CA 1
ATOM 1504 C C . ALA B 1 70 ? 2.07 0.364 13.117 1 90.62 70 ALA B C 1
ATOM 1506 O O . ALA B 1 70 ? 2.475 -0.766 12.836 1 90.62 70 ALA B O 1
ATOM 1507 N N . LEU B 1 71 ? 2.734 1.419 12.938 1 93.94 71 LEU B N 1
ATOM 1508 C CA . LEU B 1 71 ? 4.059 1.405 12.328 1 93.94 71 LEU B CA 1
ATOM 1509 C C . LEU B 1 71 ? 5.105 1.977 13.273 1 93.94 71 LEU B C 1
ATOM 1511 O O . LEU B 1 71 ? 4.941 3.084 13.797 1 93.94 71 LEU B O 1
ATOM 1515 N N . PRO B 1 72 ? 6.137 1.224 13.484 1 95.12 72 PRO B N 1
ATOM 1516 C CA . PRO B 1 72 ? 7.25 1.854 14.203 1 95.12 72 PRO B CA 1
ATOM 1517 C C . PRO B 1 72 ? 7.926 2.957 13.383 1 95.12 72 PRO B C 1
ATOM 1519 O O . PRO B 1 72 ? 7.707 3.057 12.18 1 95.12 72 PRO B O 1
ATOM 1522 N N . GLY B 1 73 ? 8.648 3.791 14.047 1 96.81 73 GLY B N 1
ATOM 1523 C CA . GLY B 1 73 ? 9.367 4.824 13.32 1 96.81 73 GLY B CA 1
ATOM 1524 C C . GLY B 1 73 ? 8.742 6.199 13.461 1 96.81 73 GLY B C 1
ATOM 1525 O O . GLY B 1 73 ? 8.227 6.543 14.523 1 96.81 73 GLY B O 1
ATOM 1526 N N . ARG B 1 74 ? 8.922 7 12.305 1 96.75 74 ARG B N 1
ATOM 1527 C CA . ARG B 1 74 ? 8.492 8.391 12.445 1 96.75 74 ARG B CA 1
ATOM 1528 C C . ARG B 1 74 ? 8.141 8.992 11.094 1 96.75 74 ARG B C 1
ATOM 1530 O O . ARG B 1 74 ? 8.586 8.508 10.055 1 96.75 74 ARG B O 1
ATOM 1537 N N . MET B 1 75 ? 7.301 10.031 11.211 1 97.88 75 MET B N 1
ATOM 1538 C CA . MET B 1 75 ? 6.992 10.812 10.016 1 97.88 75 MET B CA 1
ATOM 1539 C C . MET B 1 75 ? 8.18 11.68 9.609 1 97.88 75 MET B C 1
ATOM 1541 O O . MET B 1 75 ? 8.742 12.398 10.438 1 97.88 75 MET B O 1
ATOM 1545 N N . ILE B 1 76 ? 8.492 11.641 8.328 1 98 76 ILE B N 1
ATOM 1546 C CA . ILE B 1 76 ? 9.539 12.516 7.809 1 98 76 ILE B CA 1
ATOM 1547 C C . ILE B 1 76 ? 8.906 13.719 7.109 1 98 76 ILE B C 1
ATOM 1549 O O . ILE B 1 76 ? 9.422 14.836 7.195 1 98 76 ILE B O 1
ATOM 1553 N N . GLU B 1 77 ? 7.895 13.445 6.449 1 97.38 77 GLU B N 1
ATOM 1554 C CA . GLU B 1 77 ? 7.207 14.484 5.684 1 97.38 77 GLU B CA 1
ATOM 1555 C C . GLU B 1 77 ? 5.73 14.148 5.508 1 97.38 77 GLU B C 1
ATOM 1557 O O . GLU B 1 77 ? 5.352 12.977 5.441 1 97.38 77 GLU B O 1
ATOM 1562 N N . ALA B 1 78 ? 4.977 15.188 5.48 1 97.25 78 ALA B N 1
ATOM 1563 C CA . ALA B 1 78 ? 3.555 15.055 5.172 1 97.25 78 ALA B CA 1
ATOM 1564 C C . ALA B 1 78 ? 3.098 16.156 4.219 1 97.25 78 ALA B C 1
ATOM 1566 O O . ALA B 1 78 ? 3.494 17.312 4.367 1 97.25 78 ALA B O 1
ATOM 1567 N N . ASP B 1 79 ? 2.318 15.789 3.201 1 96.12 79 ASP B N 1
ATOM 1568 C CA . ASP B 1 79 ? 1.751 16.75 2.254 1 96.12 79 ASP B CA 1
ATOM 1569 C C . ASP B 1 79 ? 0.254 16.516 2.066 1 96.12 79 ASP B C 1
ATOM 1571 O O . ASP B 1 79 ? -0.207 15.367 2.072 1 96.12 79 ASP B O 1
ATOM 1575 N N . LEU B 1 80 ? -0.401 17.594 2.004 1 94.5 80 LEU B N 1
ATOM 1576 C CA . LEU B 1 80 ? -1.791 17.516 1.566 1 94.5 80 LEU B CA 1
ATOM 1577 C C . LEU B 1 80 ? -1.886 17.562 0.045 1 94.5 80 LEU B C 1
ATOM 1579 O O . LEU B 1 80 ? -1.279 18.422 -0.594 1 94.5 80 LEU B O 1
ATOM 1583 N N . ASP B 1 81 ? -2.537 16.578 -0.501 1 94.69 81 ASP B N 1
ATOM 1584 C CA . ASP B 1 81 ? -2.684 16.484 -1.95 1 94.69 81 ASP B CA 1
ATOM 1585 C C . ASP B 1 81 ? -4.102 16.062 -2.332 1 94.69 81 ASP B C 1
ATOM 1587 O O . ASP B 1 81 ? -4.98 15.984 -1.473 1 94.69 81 ASP B O 1
ATOM 1591 N N . GLU B 1 82 ? -4.27 15.922 -3.709 1 93.81 82 GLU B N 1
ATOM 1592 C CA . GLU B 1 82 ? -5.547 15.438 -4.227 1 93.81 82 GLU B CA 1
ATOM 1593 C C . GLU B 1 82 ? -5.344 14.234 -5.148 1 93.81 82 GLU B C 1
ATOM 1595 O O . GLU B 1 82 ? -4.492 14.266 -6.039 1 93.81 82 GLU B O 1
ATOM 1600 N N . GLU B 1 83 ? -6.027 13.227 -4.863 1 93.62 83 GLU B N 1
ATOM 1601 C CA . GLU B 1 83 ? -6.039 12.047 -5.719 1 93.62 83 GLU B CA 1
ATOM 1602 C C . GLU B 1 83 ? -7.465 11.625 -6.062 1 93.62 83 GLU B C 1
ATOM 1604 O O . GLU B 1 83 ? -8.273 11.359 -5.168 1 93.62 83 GLU B O 1
ATOM 1609 N N . ASP B 1 84 ? -7.746 11.578 -7.371 1 91.44 84 ASP B N 1
ATOM 1610 C CA . ASP B 1 84 ? -9.062 11.188 -7.863 1 91.44 84 ASP B CA 1
ATOM 1611 C C . ASP B 1 84 ? -10.156 12.062 -7.254 1 91.44 84 ASP B C 1
ATOM 1613 O O . ASP B 1 84 ? -11.18 11.547 -6.785 1 91.44 84 ASP B O 1
ATOM 1617 N N . GLY B 1 85 ? -9.859 13.289 -7.043 1 89.31 85 GLY B N 1
ATOM 1618 C CA . GLY B 1 85 ? -10.828 14.266 -6.57 1 89.31 85 GLY B CA 1
ATOM 1619 C C . GLY B 1 85 ? -11 14.25 -5.062 1 89.31 85 GLY B C 1
ATOM 1620 O O . GLY B 1 85 ? -11.844 14.977 -4.527 1 89.31 85 GLY B O 1
ATOM 1621 N N . ARG B 1 86 ? -10.219 13.461 -4.426 1 92.38 86 ARG B N 1
ATOM 1622 C CA . ARG B 1 86 ? -10.305 13.328 -2.975 1 92.38 86 ARG B CA 1
ATOM 1623 C C . ARG B 1 86 ? -9.062 13.898 -2.299 1 92.38 86 ARG B C 1
ATOM 1625 O O . ARG B 1 86 ? -7.945 13.719 -2.785 1 92.38 86 ARG B O 1
ATOM 1632 N N . PRO B 1 87 ? -9.352 14.711 -1.254 1 95.5 87 PRO B N 1
ATOM 1633 C CA . PRO B 1 87 ? -8.18 15.156 -0.496 1 95.5 87 PRO B CA 1
ATOM 1634 C C . PRO B 1 87 ? -7.492 14.016 0.25 1 95.5 87 PRO B C 1
ATOM 1636 O O . PRO B 1 87 ? -8.164 13.195 0.883 1 95.5 87 PRO B O 1
ATOM 1639 N N . VAL B 1 88 ? -6.129 13.977 0.138 1 97.62 88 VAL B N 1
ATOM 1640 C CA . VAL B 1 88 ? -5.363 12.938 0.811 1 97.62 88 VAL B CA 1
ATOM 1641 C C . VAL B 1 88 ? -4.156 13.555 1.513 1 97.62 88 VAL B C 1
ATOM 1643 O O . VAL B 1 88 ? -3.643 14.586 1.084 1 97.62 88 VAL B O 1
ATOM 1646 N N . TYR B 1 89 ? -3.789 12.93 2.602 1 97.88 89 TYR B N 1
ATOM 1647 C CA . TYR B 1 89 ? -2.457 13.141 3.158 1 97.88 89 TYR B CA 1
ATOM 1648 C C . TYR B 1 89 ? -1.476 12.102 2.621 1 97.88 89 TYR B C 1
ATOM 1650 O O . TYR B 1 89 ? -1.746 10.898 2.668 1 97.88 89 TYR B O 1
ATOM 1658 N N . GLU B 1 90 ? -0.395 12.547 2.045 1 98.44 90 GLU B N 1
ATOM 1659 C CA . GLU B 1 90 ? 0.733 11.695 1.694 1 98.44 90 GLU B CA 1
ATOM 1660 C C . GLU B 1 90 ? 1.87 11.836 2.703 1 98.44 90 GLU B C 1
ATOM 1662 O O . GLU B 1 90 ? 2.461 12.914 2.828 1 98.44 90 GLU B O 1
ATOM 1667 N N . ILE B 1 91 ? 2.211 10.758 3.365 1 98.44 91 ILE B N 1
ATOM 1668 C CA . ILE B 1 91 ? 3.146 10.781 4.484 1 98.44 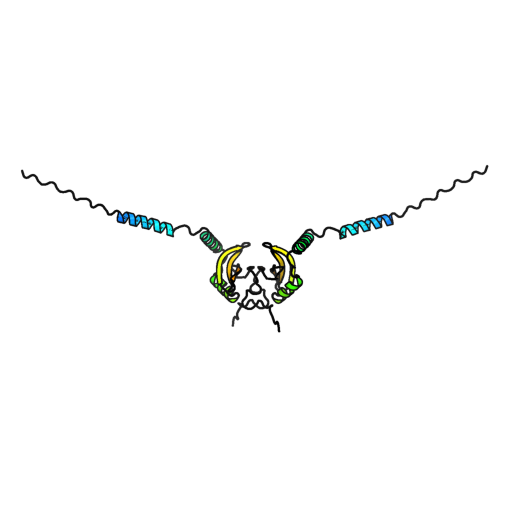91 ILE B CA 1
ATOM 1669 C C . ILE B 1 91 ? 4.359 9.914 4.16 1 98.44 91 ILE B C 1
ATOM 1671 O O . ILE B 1 91 ? 4.211 8.734 3.83 1 98.44 91 ILE B O 1
ATOM 1675 N N . ASP B 1 92 ? 5.461 10.508 4.238 1 98.62 92 ASP B N 1
ATOM 1676 C CA . ASP B 1 92 ? 6.703 9.742 4.246 1 98.62 92 ASP B CA 1
ATOM 1677 C C . ASP B 1 92 ? 7.055 9.273 5.66 1 98.62 92 ASP B C 1
ATOM 1679 O O . ASP B 1 92 ? 7.184 10.094 6.574 1 98.62 92 ASP B O 1
ATOM 1683 N N . TRP B 1 93 ? 7.141 7.98 5.789 1 98.38 93 TRP B N 1
ATOM 1684 C CA . TRP B 1 93 ? 7.355 7.348 7.086 1 98.38 93 TRP B CA 1
ATOM 1685 C C . TRP B 1 93 ? 8.68 6.582 7.102 1 98.38 93 TRP B C 1
ATOM 1687 O O . TRP B 1 93 ? 8.969 5.816 6.184 1 98.38 93 TRP B O 1
ATOM 1697 N N . LEU B 1 94 ? 9.484 6.871 8.117 1 98.62 94 LEU B N 1
ATOM 1698 C CA . LEU B 1 94 ? 10.781 6.227 8.25 1 98.62 94 LEU B CA 1
ATOM 1699 C C . LEU B 1 94 ? 10.758 5.168 9.344 1 98.62 94 LEU B C 1
ATOM 1701 O O . LEU B 1 94 ? 10.539 5.488 10.516 1 98.62 94 LEU B O 1
ATOM 1705 N N . LEU B 1 95 ? 11.086 3.91 8.938 1 98 95 LEU B N 1
ATOM 1706 C CA . LEU B 1 95 ? 11.172 2.822 9.906 1 98 95 LEU B CA 1
ATOM 1707 C C . LEU B 1 95 ? 12.523 2.828 10.609 1 98 95 LEU B C 1
ATOM 1709 O O . LEU B 1 95 ? 13.484 3.426 10.117 1 98 95 LEU B O 1
ATOM 1713 N N . PRO B 1 96 ? 12.586 2.143 11.758 1 97.12 96 PRO B N 1
ATOM 1714 C CA . PRO B 1 96 ? 13.836 2.129 12.531 1 97.12 96 PRO B CA 1
ATOM 1715 C C . PRO B 1 96 ? 14.984 1.465 11.781 1 97.12 96 PRO B C 1
ATOM 1717 O O . PRO B 1 96 ? 16.156 1.78 12.031 1 97.12 96 PRO B O 1
ATOM 1720 N N . ASP B 1 97 ? 14.641 0.584 10.867 1 97.12 97 ASP B N 1
ATOM 1721 C CA . ASP B 1 97 ? 15.695 -0.127 10.141 1 97.12 97 ASP B CA 1
ATOM 1722 C C . ASP B 1 97 ? 16.125 0.653 8.898 1 97.12 97 ASP B C 1
ATOM 1724 O O . ASP B 1 97 ? 16.891 0.148 8.086 1 97.12 97 ASP B O 1
ATOM 1728 N N . GLY B 1 98 ? 15.547 1.803 8.688 1 97.88 98 GLY B N 1
ATOM 1729 C CA . GLY B 1 98 ? 16.016 2.689 7.633 1 97.88 98 GLY B CA 1
ATOM 1730 C C . GLY B 1 98 ? 15.125 2.652 6.398 1 97.88 98 GLY B C 1
ATOM 1731 O O . GLY B 1 98 ? 15.289 3.469 5.488 1 97.88 98 GLY B O 1
ATOM 1732 N N . ARG B 1 99 ? 14.195 1.743 6.336 1 98.25 99 ARG B N 1
ATOM 1733 C CA . ARG B 1 99 ? 13.258 1.693 5.223 1 98.25 99 ARG B CA 1
ATOM 1734 C C . ARG B 1 99 ? 12.289 2.869 5.27 1 98.25 99 ARG B C 1
ATOM 1736 O O . ARG B 1 99 ? 11.812 3.242 6.344 1 98.25 99 ARG B O 1
ATOM 1743 N N . LYS B 1 100 ? 12.078 3.424 4.082 1 98.69 100 LYS B N 1
ATOM 1744 C CA . LYS B 1 100 ? 11.125 4.516 3.941 1 98.69 100 LYS B CA 1
ATOM 1745 C C . LYS B 1 100 ? 9.82 4.031 3.312 1 98.69 100 LYS B C 1
ATOM 1747 O O . LYS B 1 100 ? 9.836 3.334 2.293 1 98.69 100 LYS B O 1
ATOM 1752 N N . LEU B 1 101 ? 8.688 4.359 3.943 1 98.56 101 LEU B N 1
ATOM 1753 C CA . LEU B 1 101 ? 7.363 4.047 3.422 1 98.56 101 LEU B CA 1
ATOM 1754 C C . LEU B 1 101 ? 6.637 5.316 2.994 1 98.56 101 LEU B C 1
ATOM 1756 O O . LEU B 1 101 ? 6.934 6.406 3.49 1 98.56 101 LEU B O 1
ATOM 1760 N N . GLU B 1 102 ? 5.781 5.258 2.064 1 98.75 102 GLU B N 1
ATOM 1761 C CA . GLU B 1 102 ? 4.789 6.277 1.749 1 98.75 102 GLU B CA 1
ATOM 1762 C C . GLU B 1 102 ? 3.377 5.801 2.084 1 98.75 102 GLU B C 1
ATOM 1764 O O . GLU B 1 102 ? 2.92 4.781 1.559 1 98.75 102 GLU B O 1
ATOM 1769 N N . VAL B 1 103 ? 2.77 6.488 2.967 1 98.31 103 VAL B N 1
ATOM 1770 C CA . VAL B 1 103 ? 1.411 6.172 3.395 1 98.31 103 VAL B CA 1
ATOM 1771 C C . VAL B 1 103 ? 0.446 7.234 2.875 1 98.31 103 VAL B C 1
ATOM 1773 O O . VAL B 1 103 ? 0.673 8.438 3.061 1 98.31 103 VAL B O 1
ATOM 1776 N N . THR B 1 104 ? -0.606 6.832 2.197 1 98.5 104 THR B N 1
ATOM 1777 C CA . THR B 1 104 ? -1.65 7.742 1.74 1 98.5 104 THR B CA 1
ATOM 1778 C C . THR B 1 104 ? -2.936 7.531 2.535 1 98.5 104 THR B C 1
ATOM 1780 O O . THR B 1 104 ? -3.477 6.426 2.568 1 98.5 104 THR B O 1
ATOM 1783 N N . LEU B 1 105 ? -3.32 8.617 3.162 1 97.94 105 LEU B N 1
ATOM 1784 C CA . LEU B 1 105 ? -4.535 8.594 3.971 1 97.94 105 LEU B CA 1
ATOM 1785 C C . LEU B 1 105 ? -5.605 9.492 3.365 1 97.94 105 LEU B C 1
ATOM 1787 O O . LEU B 1 105 ? -5.305 10.586 2.885 1 97.94 105 LEU B O 1
ATOM 1791 N N . ASP B 1 106 ? -6.836 9.008 3.367 1 97.31 106 ASP B N 1
ATOM 1792 C CA . ASP B 1 106 ? -7.941 9.922 3.104 1 97.31 106 ASP B CA 1
ATOM 1793 C C . ASP B 1 106 ? -7.977 11.047 4.129 1 97.31 106 ASP B C 1
ATOM 1795 O O . ASP B 1 106 ? -8.016 10.797 5.336 1 97.31 106 ASP B O 1
ATOM 1799 N N . ALA B 1 107 ? -7.969 12.242 3.684 1 96.88 107 ALA B N 1
ATOM 1800 C CA . ALA B 1 107 ? -7.812 13.359 4.609 1 96.88 107 ALA B CA 1
ATOM 1801 C C . ALA B 1 107 ? -9.102 13.617 5.383 1 96.88 107 ALA B C 1
ATOM 1803 O O . ALA B 1 107 ? -9.086 14.266 6.434 1 96.88 107 ALA B O 1
ATOM 1804 N N . ARG B 1 108 ? -10.219 13.133 4.926 1 94.5 108 ARG B N 1
ATOM 1805 C CA . ARG B 1 108 ? -11.492 13.367 5.613 1 94.5 108 ARG B CA 1
ATOM 1806 C C . ARG B 1 108 ? -11.828 12.211 6.551 1 94.5 108 ARG B C 1
ATOM 1808 O O . ARG B 1 108 ? -12.203 12.43 7.703 1 94.5 108 ARG B O 1
ATOM 1815 N N . SER B 1 109 ? -11.648 11.039 6.09 1 93.94 109 SER B N 1
ATOM 1816 C CA . SER B 1 109 ? -12.062 9.891 6.891 1 93.94 109 SER B CA 1
ATOM 1817 C C . SER B 1 109 ? -10.898 9.344 7.715 1 93.94 109 SER B C 1
ATOM 1819 O O . SER B 1 109 ? -11.109 8.711 8.75 1 93.94 109 SER B O 1
ATOM 1821 N N . GLY B 1 110 ? -9.688 9.516 7.23 1 95.56 110 GLY B N 1
ATOM 1822 C CA . GLY B 1 110 ? -8.508 8.938 7.859 1 95.56 110 GLY B CA 1
ATOM 1823 C C . GLY B 1 110 ? -8.188 7.539 7.367 1 95.56 110 GLY B C 1
ATOM 1824 O O . GLY B 1 110 ? -7.211 6.93 7.812 1 95.56 110 GLY B O 1
ATOM 1825 N N . ALA B 1 111 ? -8.992 7.043 6.426 1 96.06 111 ALA B N 1
ATOM 1826 C CA . ALA B 1 111 ? -8.805 5.688 5.91 1 96.06 111 ALA B CA 1
ATOM 1827 C C . ALA B 1 111 ? -7.453 5.555 5.207 1 96.06 111 ALA B C 1
ATOM 1829 O O . ALA B 1 111 ? -7.02 6.473 4.508 1 96.06 111 ALA B O 1
ATOM 1830 N N . TRP B 1 112 ? -6.809 4.422 5.461 1 96.62 112 TRP B N 1
ATOM 1831 C CA . TRP B 1 112 ? -5.586 4.102 4.73 1 96.62 112 TRP B CA 1
ATOM 1832 C C . TRP B 1 112 ? -5.906 3.672 3.301 1 96.62 112 TRP B C 1
ATOM 1834 O O . TRP B 1 112 ? -6.656 2.717 3.086 1 96.62 112 TRP B O 1
ATOM 1844 N N . LEU B 1 113 ? -5.25 4.344 2.311 1 98.25 113 LEU B N 1
ATOM 1845 C CA . LEU B 1 113 ? -5.609 4.113 0.916 1 98.25 113 LEU B CA 1
ATOM 1846 C C . LEU B 1 113 ? -4.465 3.436 0.166 1 98.25 113 LEU B C 1
ATOM 1848 O O . LEU B 1 113 ? -4.699 2.709 -0.802 1 98.25 113 LEU B O 1
ATOM 1852 N N . LYS B 1 114 ? -3.232 3.787 0.581 1 98.56 114 LYS B N 1
ATOM 1853 C CA . LYS B 1 114 ? -2.055 3.236 -0.084 1 98.56 114 LYS B CA 1
ATOM 1854 C C . LYS B 1 114 ? -0.882 3.115 0.885 1 98.56 114 LYS B C 1
ATOM 1856 O O . LYS B 1 114 ? -0.65 4.012 1.701 1 98.56 114 LYS B O 1
ATOM 1861 N N . LEU B 1 115 ? -0.196 2.051 0.803 1 98.12 115 LEU B N 1
ATOM 1862 C CA . LEU B 1 115 ? 1.113 1.831 1.407 1 98.12 115 LEU B CA 1
ATOM 1863 C C . LEU B 1 115 ? 2.137 1.419 0.354 1 98.12 115 LEU B C 1
ATOM 1865 O O . LEU B 1 115 ? 1.875 0.524 -0.454 1 98.12 115 LEU B O 1
ATOM 1869 N N . GLU B 1 116 ? 3.236 2.145 0.391 1 98.56 116 GLU B N 1
ATOM 1870 C CA . GLU B 1 116 ? 4.301 1.816 -0.551 1 98.56 116 GLU B CA 1
ATOM 1871 C C . GLU B 1 116 ? 5.668 1.837 0.131 1 98.56 116 GLU B C 1
ATOM 1873 O O . GLU B 1 116 ? 5.938 2.703 0.965 1 98.56 116 GLU B O 1
ATOM 1878 N N . GLY B 1 117 ? 6.496 0.893 -0.231 1 97.88 117 GLY B N 1
ATOM 1879 C CA . GLY B 1 117 ? 7.84 0.756 0.305 1 97.88 117 GLY B CA 1
ATOM 1880 C C . GLY B 1 117 ? 8.352 -0.671 0.275 1 97.88 117 GLY B C 1
ATOM 1881 O O . GLY B 1 117 ? 7.641 -1.582 -0.155 1 97.88 117 GLY B O 1
ATOM 1882 N N . PRO B 1 118 ? 9.516 -0.807 0.632 1 96.94 118 PRO B N 1
ATOM 1883 C CA . PRO B 1 118 ? 10.07 -2.162 0.607 1 96.94 118 PRO B CA 1
ATOM 1884 C C . PRO B 1 118 ? 9.633 -3 1.808 1 96.94 118 PRO B C 1
ATOM 1886 O O . PRO B 1 118 ? 9.492 -2.471 2.914 1 96.94 118 PRO B O 1
ATOM 1889 N N . ARG B 1 119 ? 9.391 -4.309 1.588 1 95.62 119 ARG B N 1
ATOM 1890 C CA . ARG B 1 119 ? 9.148 -5.328 2.605 1 95.62 119 ARG B CA 1
ATOM 1891 C C . ARG B 1 119 ? 8.047 -4.895 3.568 1 95.62 119 ARG B C 1
ATOM 1893 O O . ARG B 1 119 ? 8.234 -4.93 4.785 1 95.62 119 ARG B O 1
ATOM 1900 N N . LEU B 1 120 ? 6.93 -4.508 2.99 1 95.5 120 LEU B N 1
ATOM 1901 C CA . LEU B 1 120 ? 5.805 -4.02 3.777 1 95.5 120 LEU B CA 1
ATOM 1902 C C . LEU B 1 120 ? 5.312 -5.09 4.746 1 95.5 120 LEU B C 1
ATOM 1904 O O . LEU B 1 120 ? 4.777 -4.77 5.812 1 95.5 120 LEU B O 1
ATOM 1908 N N . GLU B 1 121 ? 5.504 -6.387 4.445 1 91.12 121 GLU B N 1
ATOM 1909 C CA . GLU B 1 121 ? 5 -7.488 5.262 1 91.12 121 GLU B CA 1
ATOM 1910 C C . GLU B 1 121 ? 5.641 -7.488 6.645 1 91.12 121 GLU B C 1
ATOM 1912 O O . GLU B 1 121 ? 5.105 -8.078 7.586 1 91.12 121 GLU B O 1
ATOM 1917 N N . THR B 1 122 ? 6.77 -6.766 6.789 1 91.75 122 THR B N 1
ATOM 1918 C CA . THR B 1 122 ? 7.453 -6.75 8.078 1 91.75 122 THR B CA 1
ATOM 1919 C C . THR B 1 122 ? 7.465 -5.34 8.664 1 91.75 122 THR B C 1
ATOM 1921 O O . THR B 1 122 ? 8.211 -5.062 9.609 1 91.75 122 THR B O 1
ATOM 1924 N N . ALA B 1 123 ? 6.715 -4.473 8.062 1 93.62 123 ALA B N 1
ATOM 1925 C CA . ALA B 1 123 ? 6.793 -3.064 8.445 1 93.62 123 ALA B CA 1
ATOM 1926 C C . ALA B 1 123 ? 5.953 -2.781 9.688 1 93.62 123 ALA B C 1
ATOM 1928 O O . ALA B 1 123 ? 6.168 -1.779 10.367 1 93.62 123 ALA B O 1
ATOM 1929 N N . PHE B 1 124 ? 4.934 -3.594 10.008 1 90.75 124 PHE B N 1
ATOM 1930 C CA . PHE B 1 124 ? 3.953 -3.291 11.047 1 90.75 124 PHE B CA 1
ATOM 1931 C C . PHE B 1 124 ? 4.418 -3.811 12.398 1 90.75 124 PHE B C 1
ATOM 1933 O O . PHE B 1 124 ? 5.215 -4.75 12.469 1 90.75 124 PHE B O 1
ATOM 1940 N N . ARG B 1 125 ? 3.92 -2.939 13.367 1 84.81 125 ARG B N 1
ATOM 1941 C CA . ARG B 1 125 ? 4.098 -3.471 14.711 1 84.81 125 ARG B CA 1
ATOM 1942 C C . ARG B 1 125 ? 3.348 -4.785 14.891 1 84.81 125 ARG B C 1
ATOM 1944 O O . ARG B 1 125 ? 2.182 -4.898 14.508 1 84.81 125 ARG B O 1
ATOM 1951 N N . GLY B 1 126 ? 4.066 -5.648 15.203 1 67.94 126 GLY B N 1
ATOM 1952 C CA . GLY B 1 126 ? 3.475 -6.977 15.242 1 67.94 126 GLY B CA 1
ATOM 1953 C C . GLY B 1 126 ? 3.387 -7.625 13.875 1 67.94 126 GLY B C 1
ATOM 1954 O O . GLY B 1 126 ? 3.508 -6.949 12.852 1 67.94 126 GLY B O 1
ATOM 1955 N N . SER B 1 127 ? 4.199 -8.453 13.43 1 54.53 127 SER B N 1
ATOM 1956 C CA . SER B 1 127 ? 4.266 -9.023 12.086 1 54.53 127 SER B CA 1
ATOM 1957 C C . SER B 1 127 ? 2.896 -9.031 11.422 1 54.53 127 SER B C 1
ATOM 1959 O O . SER B 1 127 ? 1.872 -9.156 12.102 1 54.53 127 SER B O 1
ATOM 1961 N N . ALA B 1 128 ? 2.881 -8.438 10.438 1 48.25 128 ALA B N 1
ATOM 1962 C CA . ALA B 1 128 ? 1.702 -8.969 9.758 1 48.25 128 ALA B CA 1
ATOM 1963 C C . ALA B 1 128 ? 1.549 -10.469 10.008 1 48.25 128 ALA B C 1
ATOM 1965 O O . ALA B 1 128 ? 2.537 -11.172 10.219 1 48.25 128 ALA B O 1
ATOM 1966 N N . PRO B 1 129 ? 0.362 -11.148 10.328 1 39.94 129 PRO B N 1
ATOM 1967 C CA . PRO B 1 129 ? 0.214 -12.5 10.883 1 39.94 129 PRO B CA 1
ATOM 1968 C C . PRO B 1 129 ? 0.995 -13.547 10.086 1 39.94 129 PRO B C 1
ATOM 1970 O O . PRO B 1 129 ? 0.926 -14.734 10.398 1 39.94 129 PRO B O 1
ATOM 1973 N N . GLY B 1 130 ? 1.512 -13.383 8.898 1 37.88 130 GLY B N 1
ATOM 1974 C CA . GLY B 1 130 ? 1.812 -14.68 8.305 1 37.88 130 GLY B CA 1
ATOM 1975 C C . GLY B 1 130 ? 3.07 -15.312 8.859 1 37.88 130 GLY B C 1
ATOM 1976 O O . GLY B 1 130 ? 3.576 -16.297 8.305 1 37.88 130 GLY B O 1
ATOM 1977 N N . GLY B 1 131 ? 3.896 -14.531 9.344 1 36.16 131 GLY B N 1
ATOM 1978 C CA . GLY B 1 131 ? 5.152 -15.211 9.617 1 36.16 131 GLY B CA 1
ATOM 1979 C C . GLY B 1 131 ? 5.055 -16.234 10.742 1 36.16 131 GLY B C 1
ATOM 1980 O O . GLY B 1 131 ? 5.082 -15.867 11.914 1 36.16 131 GLY B O 1
ATOM 1981 N N . GLY B 1 132 ? 4.242 -17.203 10.734 1 31.75 132 GLY B N 1
ATOM 1982 C CA . GLY B 1 132 ? 4.445 -18.219 11.758 1 31.75 132 GLY B CA 1
ATOM 1983 C C . GLY B 1 132 ? 5.895 -18.656 11.883 1 31.75 132 GLY B C 1
ATOM 1984 O O . GLY B 1 132 ? 6.727 -18.328 11.031 1 31.75 132 GLY B O 1
ATOM 1985 N N . GLY B 1 133 ? 6.289 -19.438 13.133 1 29.53 133 GLY B N 1
ATOM 1986 C CA . GLY B 1 133 ? 7.25 -20.078 14.008 1 29.53 133 GLY B CA 1
ATOM 1987 C C . GLY B 1 133 ? 8.102 -21.109 13.289 1 29.53 133 GLY B C 1
ATOM 1988 O O . GLY B 1 133 ? 7.578 -22.031 12.648 1 29.53 133 GLY B O 1
ATOM 1989 N N . ARG B 1 134 ? 9.109 -20.812 12.414 1 28.17 134 ARG B N 1
ATOM 1990 C CA . ARG B 1 134 ? 9.938 -22 12.523 1 28.17 134 ARG B CA 1
ATOM 1991 C C . ARG B 1 134 ? 9.945 -22.531 13.961 1 28.17 134 ARG B C 1
ATOM 1993 O O . ARG B 1 134 ? 9.906 -21.75 14.914 1 28.17 134 ARG B O 1
ATOM 2000 N N . PRO B 1 135 ? 9.727 -24.047 14.148 1 25.69 135 PRO B N 1
ATOM 2001 C CA . PRO B 1 135 ? 9.93 -24.594 15.492 1 25.69 135 PRO B CA 1
ATOM 2002 C C . PRO B 1 135 ? 11.203 -24.094 16.156 1 25.69 135 PRO B C 1
ATOM 2004 O O . PRO B 1 135 ? 12.125 -23.641 15.477 1 25.69 135 PRO B O 1
#

Foldseek 3Di:
DDPDDDDPPDDDPDDPCPVVVVVVVVVVVVCVVVPDDPPVVVVQVVLVVVCVVVADFDDPVVLQVVVVQWFPFDWDDWGWDDDPNFIWIWTWGAHPVGWIKIWIARRHPSDTDDIDTPPVQCGTDPGPPPPDDPD/DDDPDDDPDDDDPDDPCPVVVVVVVVVVVVCVVVPDDPPVVVVQVVLVVVCVVVADFDDPVVLQVVVVQWFPFDWDDWGWDDDPNFIWIWTWGAHPVGWIKIWIAGRHPSDTDDIDTPPVQCGTDPGNPPPDDPD